Protein AF-A0A368Y5L7-F1 (afdb_monomer_lite)

Sequence (232 aa):
MGKQDTFQRHGWRTGRRARHSARDSHARDQETGGPATGAAARTHHPAGAHHSRGPIFYERSRHLLSELEDAESSLAQSAVNPRGRLRIDIHGTPANELLLPRIGEFHARYPHIELAIGSGDRLVDLVREGVDCVVRAGEPRDWSLVTRRLALVPQVTCASPAYLAAHGSPLTPSDLAQHIGVNFFSASRPDLFPYLFEVDGKLEEHTLKGWISVNSVNSADSYKICAEQGCG

Organism: NCBI:txid545864

Structure (mmCIF, N/CA/C/O backbone):
data_AF-A0A368Y5L7-F1
#
_entry.id   AF-A0A368Y5L7-F1
#
loop_
_atom_site.group_PDB
_atom_site.id
_atom_site.type_symbol
_atom_site.label_atom_id
_atom_site.label_alt_id
_atom_site.label_comp_id
_atom_site.label_asym_id
_atom_site.label_entity_id
_atom_site.label_seq_id
_atom_site.pdbx_PDB_ins_code
_atom_site.Cartn_x
_atom_site.Cartn_y
_atom_site.Cartn_z
_atom_site.occupancy
_atom_site.B_iso_or_equiv
_atom_site.auth_seq_id
_atom_site.auth_comp_id
_atom_site.auth_asym_id
_atom_site.auth_atom_id
_atom_site.pdbx_PDB_model_num
ATOM 1 N N . MET A 1 1 ? -24.089 -16.252 -8.015 1.00 29.42 1 MET A N 1
ATOM 2 C CA . MET A 1 1 ? -24.829 -15.934 -6.777 1.00 29.42 1 MET A CA 1
ATOM 3 C C . MET A 1 1 ? -24.025 -14.870 -6.037 1.00 29.42 1 MET A C 1
ATOM 5 O O . MET A 1 1 ? -23.098 -15.211 -5.319 1.00 29.42 1 MET A O 1
ATOM 9 N N . GLY A 1 2 ? -24.248 -13.594 -6.364 1.00 30.92 2 GLY A N 1
ATOM 10 C CA . GLY A 1 2 ? -23.429 -12.479 -5.877 1.00 30.92 2 GLY A CA 1
ATOM 11 C C . GLY A 1 2 ? -23.967 -11.943 -4.557 1.00 30.92 2 GLY A C 1
ATOM 12 O O . GLY A 1 2 ? -25.118 -11.513 -4.506 1.00 30.92 2 GLY A O 1
ATOM 13 N N . LYS A 1 3 ? -23.154 -11.979 -3.499 1.00 26.52 3 LYS A N 1
ATOM 14 C CA . LYS A 1 3 ? -23.403 -11.181 -2.298 1.00 26.52 3 LYS A CA 1
ATOM 15 C C . LYS A 1 3 ? -22.984 -9.747 -2.617 1.00 26.52 3 LYS A C 1
ATOM 17 O O . LYS A 1 3 ? -21.876 -9.517 -3.083 1.00 26.52 3 LYS A O 1
ATOM 22 N N . GLN A 1 4 ? -23.910 -8.811 -2.454 1.00 27.30 4 GLN A N 1
ATOM 23 C CA . GLN A 1 4 ? -23.605 -7.387 -2.471 1.00 27.30 4 GLN A CA 1
ATOM 24 C C . GLN A 1 4 ? -22.884 -7.062 -1.157 1.00 27.30 4 GLN A C 1
ATOM 26 O O . GLN A 1 4 ? -23.452 -7.276 -0.087 1.00 27.30 4 GLN A O 1
ATOM 31 N N . ASP A 1 5 ? -21.644 -6.582 -1.235 1.00 36.44 5 ASP A N 1
ATOM 32 C CA . ASP A 1 5 ? -20.851 -6.179 -0.071 1.00 36.44 5 ASP A CA 1
ATOM 33 C C . ASP A 1 5 ? -21.432 -4.901 0.553 1.00 36.44 5 ASP A C 1
ATOM 35 O O . ASP A 1 5 ? -21.122 -3.774 0.159 1.00 36.44 5 ASP A O 1
ATOM 39 N N . THR A 1 6 ? -22.314 -5.066 1.536 1.00 38.38 6 THR A N 1
ATOM 40 C CA . THR A 1 6 ? -22.887 -3.970 2.326 1.00 38.38 6 THR A CA 1
ATOM 41 C C . THR A 1 6 ? -21.956 -3.588 3.478 1.00 38.38 6 THR A C 1
ATOM 43 O O . THR A 1 6 ? -22.209 -3.926 4.633 1.00 38.38 6 THR A O 1
ATOM 46 N N . PHE A 1 7 ? -20.876 -2.866 3.176 1.00 44.09 7 PHE A N 1
ATOM 47 C CA . PHE A 1 7 ? -20.095 -2.149 4.191 1.00 44.09 7 PHE A CA 1
ATOM 48 C C . PHE A 1 7 ? -20.717 -0.776 4.456 1.00 44.09 7 PHE A C 1
ATOM 50 O O . PHE A 1 7 ? -20.922 0.008 3.524 1.00 44.09 7 PHE A O 1
ATOM 57 N N . GLN A 1 8 ? -20.982 -0.447 5.723 1.00 44.97 8 GLN A N 1
ATOM 58 C CA . GLN A 1 8 ? -21.413 0.903 6.086 1.00 44.97 8 GLN A CA 1
ATOM 59 C C . GLN A 1 8 ? -20.212 1.854 6.107 1.00 44.97 8 GLN A C 1
ATOM 61 O O . GLN A 1 8 ? -19.353 1.794 6.985 1.00 44.97 8 GLN A O 1
ATOM 66 N N . ARG A 1 9 ? -20.150 2.745 5.112 1.00 44.66 9 ARG A N 1
ATOM 67 C CA . ARG A 1 9 ? -19.136 3.801 5.013 1.00 44.66 9 ARG A CA 1
ATOM 68 C C . ARG A 1 9 ? -19.584 5.011 5.828 1.00 44.66 9 ARG A C 1
ATOM 70 O O . ARG A 1 9 ? -20.613 5.598 5.514 1.00 44.66 9 ARG A O 1
ATOM 77 N N . HIS A 1 10 ? -18.796 5.410 6.820 1.00 47.94 10 HIS A N 1
ATOM 78 C CA . HIS A 1 10 ? -18.998 6.672 7.535 1.00 47.94 10 HIS A CA 1
ATOM 79 C C . HIS A 1 10 ? -18.012 7.725 7.006 1.00 47.94 10 HIS A C 1
ATOM 81 O O . HIS A 1 10 ? -16.823 7.456 6.835 1.00 47.94 10 HIS A O 1
ATOM 87 N N . GLY A 1 11 ? -18.536 8.904 6.660 1.00 34.38 11 GLY A N 1
ATOM 88 C CA . GLY A 1 11 ? -17.886 9.933 5.839 1.00 34.38 11 GLY A CA 1
ATOM 89 C C . GLY A 1 11 ? -16.827 10.784 6.543 1.00 34.38 11 GLY A C 1
ATOM 90 O O . GLY A 1 11 ? -16.872 12.007 6.436 1.00 34.38 11 GLY A O 1
ATOM 91 N N . TRP A 1 12 ? -15.863 10.167 7.226 1.00 43.38 12 TRP A N 1
ATOM 92 C CA . TRP A 1 12 ? -14.728 10.876 7.824 1.00 43.38 12 TRP A CA 1
ATOM 93 C C . TRP A 1 12 ? -13.546 10.893 6.853 1.00 43.38 12 TRP A C 1
ATOM 95 O O . TRP A 1 12 ? -13.135 9.853 6.334 1.00 43.38 12 TRP A O 1
ATOM 105 N N . ARG A 1 13 ? -12.981 12.075 6.584 1.00 39.66 13 ARG A N 1
ATOM 106 C CA . ARG A 1 13 ? -11.761 12.191 5.774 1.00 39.66 13 ARG A CA 1
ATOM 107 C C . ARG A 1 13 ? -10.561 11.794 6.633 1.00 39.66 13 ARG A C 1
ATOM 109 O O . ARG A 1 13 ? -10.214 12.487 7.583 1.00 39.66 13 ARG A O 1
ATOM 116 N N . THR A 1 14 ? -9.896 10.698 6.282 1.00 47.41 14 THR A N 1
ATOM 117 C CA . THR A 1 14 ? -8.605 10.335 6.880 1.00 47.41 14 THR A CA 1
ATOM 118 C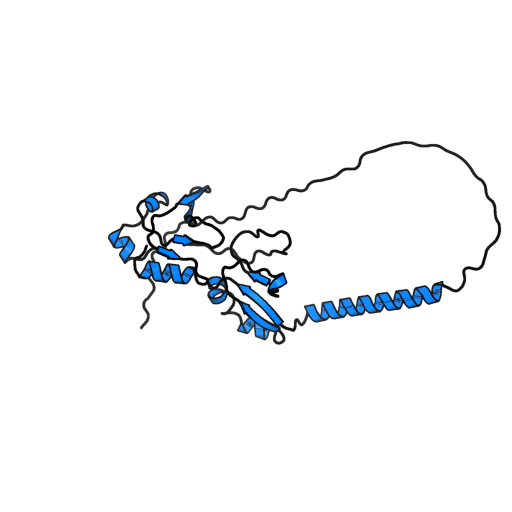 C . THR A 1 14 ? -7.532 11.300 6.374 1.00 47.41 14 THR A C 1
ATOM 120 O O . THR A 1 14 ? -7.290 11.395 5.163 1.00 47.41 14 THR A O 1
ATOM 123 N N . GLY A 1 15 ? -6.897 12.039 7.279 1.00 35.69 15 GLY A N 1
ATOM 124 C CA . GLY A 1 15 ? -5.900 13.046 6.934 1.00 35.69 15 GLY A CA 1
ATOM 125 C C . GLY A 1 15 ? -4.541 12.427 6.609 1.00 35.69 15 GLY A C 1
ATOM 126 O O . GLY A 1 15 ? -3.763 12.113 7.499 1.00 35.69 15 GLY A O 1
ATOM 127 N N . ARG A 1 16 ? -4.191 12.322 5.325 1.00 39.72 16 ARG A N 1
ATOM 128 C CA . ARG A 1 16 ? -2.783 12.354 4.892 1.00 39.72 16 ARG A CA 1
ATOM 129 C C . ARG A 1 16 ? -2.608 13.464 3.862 1.00 39.72 16 ARG A C 1
ATOM 131 O O . ARG A 1 16 ? -2.657 13.235 2.657 1.00 39.72 16 ARG A O 1
ATOM 138 N N . ARG A 1 17 ? -2.433 14.697 4.348 1.00 34.16 17 ARG A N 1
ATOM 139 C CA . ARG A 1 17 ? -1.957 15.829 3.538 1.00 34.16 17 ARG A CA 1
ATOM 140 C C . ARG A 1 17 ? -0.441 15.931 3.690 1.00 34.16 17 ARG A C 1
ATOM 142 O O . ARG A 1 17 ? 0.039 16.303 4.754 1.00 34.16 17 ARG A O 1
ATOM 149 N N . ALA A 1 18 ? 0.295 15.631 2.622 1.00 27.77 18 ALA A N 1
ATOM 150 C CA . ALA A 1 18 ? 1.723 15.927 2.542 1.00 27.77 18 ALA A CA 1
ATOM 151 C C . ALA A 1 18 ? 1.916 17.452 2.465 1.00 27.77 18 ALA A C 1
ATOM 153 O O . ALA A 1 18 ? 1.453 18.089 1.511 1.00 27.77 18 ALA A O 1
ATOM 154 N N . ARG A 1 19 ? 2.550 18.052 3.480 1.00 25.66 19 ARG A N 1
ATOM 155 C CA . ARG A 1 19 ? 2.884 19.487 3.502 1.00 25.66 19 ARG A CA 1
ATOM 156 C C . ARG A 1 19 ? 4.242 19.698 2.829 1.00 25.66 19 ARG A C 1
ATOM 158 O O . ARG A 1 19 ? 5.226 19.104 3.241 1.00 25.66 19 ARG A O 1
ATOM 165 N N . HIS A 1 20 ? 4.297 20.564 1.816 1.00 25.20 20 HIS A N 1
ATOM 166 C CA . HIS A 1 20 ? 5.555 21.039 1.232 1.00 25.20 20 HIS A CA 1
ATOM 167 C C . HIS A 1 20 ? 6.120 22.197 2.064 1.00 25.20 20 HIS A C 1
ATOM 169 O O . HIS A 1 20 ? 5.408 23.156 2.355 1.00 25.20 20 HIS A O 1
ATOM 175 N N . SER A 1 21 ? 7.410 22.123 2.388 1.00 22.27 21 SER A N 1
ATOM 176 C CA . SER A 1 21 ? 8.221 23.240 2.876 1.00 22.27 21 SER A CA 1
ATOM 177 C C . SER A 1 21 ? 9.369 23.437 1.890 1.00 22.27 21 SER A C 1
ATOM 179 O O . SER A 1 21 ? 10.358 22.713 1.948 1.00 22.27 21 SER A O 1
ATOM 181 N N . ALA A 1 22 ? 9.237 24.406 0.986 1.00 23.23 22 ALA A N 1
ATOM 182 C CA . ALA A 1 22 ? 10.362 24.911 0.211 1.00 23.23 22 ALA A CA 1
ATOM 183 C C . ALA A 1 22 ? 11.093 25.952 1.069 1.00 23.23 22 ALA A C 1
ATOM 185 O O . ALA A 1 22 ? 10.496 26.949 1.479 1.00 23.23 22 ALA A O 1
ATOM 186 N N . ARG A 1 23 ? 12.368 25.705 1.374 1.00 25.50 23 ARG A N 1
ATOM 187 C CA . ARG A 1 23 ? 13.283 26.727 1.886 1.00 25.50 23 ARG A CA 1
ATOM 188 C C . ARG A 1 23 ? 14.460 26.834 0.927 1.00 25.50 23 ARG A C 1
ATOM 190 O O . ARG A 1 23 ? 15.258 25.910 0.834 1.00 25.50 23 ARG A O 1
ATOM 197 N N . ASP A 1 24 ? 14.514 27.973 0.247 1.00 28.23 24 ASP A N 1
ATOM 198 C CA . ASP A 1 24 ? 15.713 28.536 -0.364 1.00 28.23 24 ASP A CA 1
ATOM 199 C C . ASP A 1 24 ? 16.667 29.034 0.731 1.00 28.23 24 ASP A C 1
ATOM 201 O O . ASP A 1 24 ? 16.244 29.690 1.688 1.00 28.23 24 ASP A O 1
ATOM 205 N N . SER A 1 25 ? 17.962 28.776 0.562 1.00 26.70 25 SER A N 1
ATOM 206 C CA . SER A 1 25 ? 19.044 29.444 1.299 1.00 26.70 25 SER A CA 1
ATOM 207 C C . SER A 1 25 ? 20.322 29.394 0.456 1.00 26.70 25 SER A C 1
ATOM 209 O O . SER A 1 25 ? 20.828 28.306 0.209 1.00 26.70 25 SER A O 1
ATOM 211 N N . HIS A 1 26 ? 20.703 30.538 -0.139 1.00 26.91 26 HIS A N 1
ATOM 212 C CA . HIS A 1 26 ? 21.868 31.397 0.207 1.00 26.91 26 HIS A CA 1
ATOM 213 C C . HIS A 1 26 ? 23.210 30.891 -0.369 1.00 26.91 26 HIS A C 1
ATOM 215 O O . HIS A 1 26 ? 23.425 29.695 -0.435 1.00 26.91 26 HIS A O 1
ATOM 221 N N . ALA A 1 27 ? 24.139 31.715 -0.874 1.00 27.27 27 ALA A N 1
ATOM 222 C CA . ALA A 1 27 ? 24.744 32.950 -0.346 1.00 27.27 27 ALA A CA 1
ATOM 223 C C . ALA A 1 27 ? 25.346 33.786 -1.515 1.00 27.27 27 ALA A C 1
ATOM 225 O O . ALA A 1 27 ? 25.667 33.219 -2.553 1.00 27.27 27 ALA A O 1
ATOM 226 N N . ARG A 1 28 ? 25.301 35.130 -1.533 1.00 27.83 28 ARG A N 1
ATOM 227 C CA . ARG A 1 28 ? 26.199 36.123 -0.886 1.00 27.83 28 ARG A CA 1
ATOM 228 C C . ARG A 1 28 ? 27.695 35.874 -1.113 1.00 27.83 28 ARG A C 1
ATOM 230 O O . ARG A 1 28 ? 28.243 35.001 -0.463 1.00 27.83 28 ARG A O 1
ATOM 237 N N . ASP A 1 29 ? 28.318 36.768 -1.883 1.00 29.02 29 ASP A N 1
ATOM 238 C CA . ASP A 1 29 ? 29.697 37.217 -1.670 1.00 29.02 29 ASP A CA 1
ATOM 239 C C . ASP A 1 29 ? 29.744 38.751 -1.747 1.00 29.02 29 ASP A C 1
ATOM 241 O O . ASP A 1 29 ? 29.143 39.374 -2.626 1.00 29.02 29 ASP A O 1
ATOM 245 N N . GLN A 1 30 ? 30.406 39.341 -0.753 1.00 28.41 30 GLN A N 1
ATOM 246 C CA . GLN A 1 30 ? 30.589 40.772 -0.523 1.00 28.41 30 GLN A CA 1
ATOM 247 C C . GLN A 1 30 ? 32.060 41.136 -0.779 1.00 28.41 30 GLN A C 1
ATOM 249 O O . GLN A 1 30 ? 32.950 40.449 -0.298 1.00 28.41 30 GLN A O 1
ATOM 254 N N . GLU A 1 31 ? 32.250 42.238 -1.511 1.00 27.19 31 GLU A N 1
ATOM 255 C CA . GLU A 1 31 ? 33.271 43.295 -1.369 1.00 27.19 31 GLU A CA 1
ATOM 256 C C . GLU A 1 31 ? 34.764 42.951 -1.175 1.00 27.19 31 GLU A C 1
ATOM 258 O O . GLU A 1 31 ? 35.175 42.351 -0.191 1.00 27.19 31 GLU A O 1
ATOM 263 N N . THR A 1 32 ? 35.634 43.559 -1.997 1.00 28.66 32 THR A N 1
ATOM 264 C CA . THR A 1 32 ? 36.379 44.798 -1.640 1.00 28.66 32 THR A CA 1
ATOM 265 C C . THR A 1 32 ? 37.461 45.161 -2.683 1.00 28.66 32 THR A C 1
ATOM 267 O O . THR A 1 32 ? 38.169 44.300 -3.189 1.00 28.66 32 THR A O 1
ATOM 270 N N . GLY A 1 33 ? 37.641 46.470 -2.936 1.00 27.30 33 GLY A N 1
ATOM 271 C CA . GLY A 1 33 ? 38.988 47.067 -3.014 1.00 27.30 33 GLY A CA 1
ATOM 272 C C . GLY A 1 33 ? 39.587 47.478 -4.373 1.00 27.30 33 GLY A C 1
ATOM 273 O O . GLY A 1 33 ? 40.478 46.806 -4.863 1.00 27.30 33 GLY A O 1
ATOM 274 N N . GLY A 1 34 ? 39.156 48.634 -4.899 1.00 28.33 34 GLY A N 1
ATOM 275 C CA . GLY A 1 34 ? 39.963 49.834 -5.246 1.00 28.33 34 GLY A CA 1
ATOM 276 C C . GLY A 1 34 ? 41.260 49.812 -6.105 1.00 28.33 34 GLY A C 1
ATOM 277 O O . GLY A 1 34 ? 41.931 48.800 -6.228 1.00 28.33 34 GLY A O 1
ATOM 278 N N . PRO A 1 35 ? 41.652 50.969 -6.697 1.00 45.31 35 PRO A N 1
ATOM 279 C CA . PRO A 1 35 ? 42.296 51.040 -8.021 1.00 45.31 35 PRO A CA 1
ATOM 280 C C . PRO A 1 35 ? 43.706 51.680 -8.047 1.00 45.31 35 PRO A C 1
ATOM 282 O O . PRO A 1 35 ? 44.026 52.476 -7.171 1.00 45.31 35 PRO A O 1
ATOM 285 N N . ALA A 1 36 ? 44.504 51.442 -9.106 1.00 27.67 36 ALA A N 1
ATOM 286 C CA . ALA A 1 36 ? 45.598 52.341 -9.536 1.00 27.67 36 ALA A CA 1
ATOM 287 C C . ALA A 1 36 ? 46.193 52.016 -10.936 1.00 27.67 36 ALA A C 1
ATOM 289 O O . ALA A 1 36 ? 46.813 50.982 -11.148 1.00 27.67 36 ALA A O 1
ATOM 290 N N . THR A 1 37 ? 45.984 52.949 -11.873 1.00 28.06 37 THR A N 1
ATOM 291 C CA . THR A 1 37 ? 46.923 53.566 -12.850 1.00 28.06 37 THR A CA 1
ATOM 292 C C . THR A 1 37 ? 48.181 52.838 -13.384 1.00 28.06 37 THR A C 1
ATOM 294 O O . THR A 1 37 ? 49.066 52.493 -12.611 1.00 28.06 37 THR A O 1
ATOM 297 N N . GLY A 1 38 ? 48.397 52.913 -14.715 1.00 26.14 38 GLY A N 1
ATOM 298 C CA . GLY A 1 38 ? 49.689 53.386 -15.271 1.00 26.14 38 GLY A CA 1
ATOM 299 C C . GLY A 1 38 ? 50.469 52.517 -16.284 1.00 26.14 38 GLY A C 1
ATOM 300 O O . GLY A 1 38 ? 51.219 51.639 -15.897 1.00 26.14 38 GLY A O 1
ATOM 301 N N . ALA A 1 39 ? 50.365 52.888 -17.569 1.00 26.19 39 ALA A N 1
ATOM 302 C CA . ALA A 1 39 ? 51.408 52.984 -18.618 1.00 26.19 39 ALA A CA 1
ATOM 303 C C . ALA A 1 39 ? 52.389 51.823 -18.982 1.00 26.19 39 ALA A C 1
ATOM 305 O O . ALA A 1 39 ? 53.342 51.525 -18.280 1.00 26.19 39 ALA A O 1
ATOM 306 N N . ALA A 1 40 ? 52.224 51.355 -20.233 1.00 31.17 40 ALA A N 1
ATOM 307 C CA . ALA A 1 40 ? 53.210 51.155 -21.318 1.00 31.17 40 ALA A CA 1
ATOM 308 C C . ALA A 1 40 ? 54.554 50.417 -21.094 1.00 31.17 40 ALA A C 1
ATOM 310 O O . ALA A 1 40 ? 55.468 50.949 -20.483 1.00 31.17 40 ALA A O 1
ATOM 311 N N . ALA A 1 41 ? 54.767 49.340 -21.868 1.00 29.83 41 ALA A N 1
ATOM 312 C CA . ALA A 1 41 ? 55.962 49.170 -22.711 1.00 29.83 41 ALA A CA 1
ATOM 313 C C . ALA A 1 41 ? 55.729 48.080 -23.775 1.00 29.83 41 ALA A C 1
ATOM 315 O O . ALA A 1 41 ? 55.400 46.938 -23.468 1.00 29.83 41 ALA A O 1
ATOM 316 N N . ARG A 1 42 ? 55.899 48.457 -25.046 1.00 38.16 42 ARG A N 1
ATOM 317 C CA . ARG A 1 42 ? 55.997 47.552 -26.197 1.00 38.16 42 ARG A CA 1
ATOM 318 C C . ARG A 1 42 ? 57.401 46.958 -26.245 1.00 38.16 42 ARG A C 1
ATOM 320 O O . ARG A 1 42 ? 58.363 47.718 -26.268 1.00 38.16 42 ARG A O 1
ATOM 327 N N . THR A 1 43 ? 57.500 45.651 -26.443 1.00 36.56 43 THR A N 1
ATOM 328 C CA . THR A 1 43 ? 58.662 45.009 -27.070 1.00 36.56 43 THR A CA 1
ATOM 329 C C . THR A 1 43 ? 58.165 43.973 -28.077 1.00 36.56 43 THR A C 1
ATOM 331 O O . THR A 1 43 ? 57.576 42.954 -27.736 1.00 36.56 43 THR A O 1
ATOM 334 N N . HIS A 1 44 ? 58.352 44.289 -29.358 1.00 39.38 44 HIS A N 1
ATOM 335 C CA . HIS A 1 44 ? 58.190 43.363 -30.476 1.00 39.38 44 HIS A CA 1
ATOM 336 C C . HIS A 1 44 ? 59.443 42.494 -30.599 1.00 39.38 44 HIS A C 1
ATOM 338 O O . HIS A 1 44 ? 60.517 43.074 -30.722 1.00 39.38 44 HIS A O 1
ATOM 344 N N . HIS A 1 45 ? 59.291 41.165 -30.684 1.00 36.53 45 HIS A N 1
ATOM 345 C CA . HIS A 1 45 ? 60.056 40.223 -31.538 1.00 36.53 45 HIS A CA 1
ATOM 346 C C . HIS A 1 45 ? 59.725 38.759 -31.170 1.00 36.53 45 HIS A C 1
ATOM 348 O O . HIS A 1 45 ? 59.473 38.489 -30.000 1.00 36.53 45 HIS A O 1
ATOM 354 N N . PRO A 1 46 ? 59.884 37.774 -32.075 1.00 38.31 46 PRO A N 1
ATOM 355 C CA . PRO A 1 46 ? 59.389 37.638 -33.446 1.00 38.31 46 PRO A CA 1
ATOM 356 C C . PRO A 1 46 ? 58.376 36.466 -33.554 1.00 38.31 46 PRO A C 1
ATOM 358 O O . PRO A 1 46 ? 58.316 35.583 -32.702 1.00 38.31 46 PRO A O 1
ATOM 361 N N . ALA A 1 47 ? 57.559 36.448 -34.611 1.00 41.91 47 ALA A N 1
ATOM 362 C CA . ALA A 1 47 ? 56.547 35.417 -34.853 1.00 41.91 47 ALA A CA 1
ATOM 363 C C . ALA A 1 47 ? 57.180 34.031 -35.108 1.00 41.91 47 ALA A C 1
ATOM 365 O O . ALA A 1 47 ? 57.673 33.749 -36.199 1.00 41.91 47 ALA A O 1
ATOM 366 N N . GLY A 1 48 ? 57.152 33.169 -34.090 1.00 37.47 48 GLY A N 1
ATOM 367 C CA . GLY A 1 48 ? 57.478 31.748 -34.185 1.00 37.47 48 GLY A CA 1
ATOM 368 C C . GLY A 1 48 ? 56.267 30.917 -34.620 1.00 37.47 48 GLY A C 1
ATOM 369 O O . GLY A 1 48 ? 55.182 31.029 -34.057 1.00 37.47 48 GLY A O 1
ATOM 370 N N . ALA A 1 49 ? 56.482 30.096 -35.645 1.00 49.28 49 ALA A N 1
ATOM 371 C CA . ALA A 1 49 ? 55.623 29.055 -36.204 1.00 49.28 49 ALA A CA 1
ATOM 372 C C . ALA A 1 49 ? 54.524 28.472 -35.278 1.00 49.28 49 ALA A C 1
ATOM 374 O O . ALA A 1 49 ? 54.798 27.652 -34.407 1.00 49.28 49 ALA A O 1
ATOM 375 N N . HIS A 1 50 ? 53.255 28.779 -35.573 1.00 50.12 50 HIS A N 1
ATOM 376 C CA . HIS A 1 50 ? 52.077 28.094 -35.018 1.00 50.12 50 HIS A CA 1
ATOM 377 C C . HIS A 1 50 ? 51.134 27.614 -36.137 1.00 50.12 50 HIS A C 1
ATOM 379 O O . HIS A 1 50 ? 49.942 27.894 -36.136 1.00 50.12 50 HIS A O 1
ATOM 385 N N . HIS A 1 51 ? 51.644 26.875 -37.123 1.00 54.38 51 HIS A N 1
ATOM 386 C CA . HIS A 1 51 ? 50.809 26.327 -38.201 1.00 54.38 51 HIS A CA 1
ATOM 387 C C . HIS A 1 51 ? 51.023 24.818 -38.315 1.00 54.38 51 HIS A C 1
ATOM 389 O O . HIS A 1 51 ? 51.961 24.390 -38.976 1.00 54.38 51 HIS A O 1
ATOM 395 N N . SER A 1 52 ? 50.189 24.023 -37.627 1.00 52.31 52 SER A N 1
ATOM 396 C CA . SER A 1 52 ? 49.829 22.637 -38.031 1.00 52.31 52 SER A CA 1
ATOM 397 C C . SER A 1 52 ? 49.070 21.812 -36.974 1.00 52.31 52 SER A C 1
ATOM 399 O O . SER A 1 52 ? 48.782 20.649 -37.223 1.00 52.31 52 SER A O 1
ATOM 401 N N . ARG A 1 53 ? 48.678 22.359 -35.811 1.00 50.62 53 ARG A N 1
ATOM 402 C CA . ARG A 1 53 ? 47.836 21.609 -34.841 1.00 50.62 53 ARG A CA 1
ATOM 403 C C . ARG A 1 53 ? 46.337 21.917 -34.925 1.00 50.62 53 ARG A C 1
ATOM 405 O O . ARG A 1 53 ? 45.545 21.152 -34.392 1.00 50.62 53 ARG A O 1
ATOM 412 N N . GLY A 1 54 ? 45.951 22.991 -35.618 1.00 57.84 54 GLY A N 1
ATOM 413 C CA . GLY A 1 54 ? 44.553 23.403 -35.800 1.00 57.84 54 GLY A CA 1
ATOM 414 C C . GLY A 1 54 ? 43.692 22.379 -36.552 1.00 57.84 54 GLY A C 1
ATOM 415 O O . GLY A 1 54 ? 42.653 22.007 -36.021 1.00 57.84 54 GLY A O 1
ATOM 416 N N . PRO A 1 55 ? 44.124 21.857 -37.719 1.00 65.06 55 PRO A N 1
ATOM 417 C CA . PRO A 1 55 ? 43.341 20.880 -38.482 1.00 65.06 55 PRO A CA 1
ATOM 418 C C . PRO A 1 55 ? 43.150 19.553 -37.737 1.00 65.06 55 PRO A C 1
ATOM 420 O O . PRO A 1 55 ? 42.040 19.049 -37.662 1.00 65.06 55 PRO A O 1
ATOM 423 N N . ILE A 1 56 ? 44.205 19.047 -37.089 1.00 67.06 56 ILE A N 1
ATOM 424 C CA . ILE A 1 56 ? 44.160 17.796 -36.313 1.00 67.06 56 ILE A CA 1
ATOM 425 C C . ILE A 1 56 ? 43.263 17.947 -35.073 1.00 67.06 56 ILE A C 1
ATOM 427 O O . ILE A 1 56 ? 42.479 17.059 -34.748 1.00 67.06 56 ILE A O 1
ATOM 431 N N . PHE A 1 57 ? 43.363 19.077 -34.365 1.00 61.88 57 PHE A N 1
ATOM 432 C CA . PHE A 1 57 ? 42.497 19.371 -33.222 1.00 61.88 57 PHE A CA 1
ATOM 433 C C . PHE A 1 57 ? 41.036 19.564 -33.647 1.00 61.88 57 PHE A C 1
ATOM 435 O O . PHE A 1 57 ? 40.134 19.087 -32.961 1.00 61.88 57 PHE A O 1
ATOM 442 N N . TYR A 1 58 ? 40.806 20.216 -34.787 1.00 71.50 58 TYR A N 1
ATOM 443 C CA . TYR A 1 58 ? 39.482 20.407 -35.368 1.00 71.50 58 TYR A CA 1
ATOM 444 C C . TYR A 1 58 ? 38.846 19.074 -35.773 1.00 71.50 58 TYR A C 1
ATOM 446 O O . TYR A 1 58 ? 37.730 18.785 -35.351 1.00 71.50 58 TYR A O 1
ATOM 454 N N . GLU A 1 59 ? 39.566 18.224 -36.507 1.00 77.50 59 GLU A N 1
ATOM 455 C CA . GLU A 1 59 ? 39.083 16.897 -36.909 1.00 77.50 59 GLU A CA 1
ATOM 456 C C . GLU A 1 59 ? 38.765 16.020 -35.697 1.00 77.50 59 GLU A C 1
ATOM 458 O O . GLU A 1 59 ? 37.699 15.405 -35.642 1.00 77.50 59 GLU A O 1
ATOM 463 N N . ARG A 1 60 ? 39.638 16.025 -34.682 1.00 73.94 60 ARG A N 1
ATOM 464 C CA . ARG A 1 60 ? 39.417 15.262 -33.448 1.00 73.94 60 ARG A CA 1
ATOM 465 C C . ARG A 1 60 ? 38.243 15.797 -32.628 1.00 73.94 60 ARG A C 1
ATOM 467 O O . ARG A 1 60 ? 37.473 15.005 -32.100 1.00 73.94 60 ARG A O 1
ATOM 474 N N . SER A 1 61 ? 38.078 17.116 -32.548 1.00 77.19 61 SER A N 1
ATOM 475 C CA . SER A 1 61 ? 36.933 17.727 -31.857 1.00 77.19 61 SER A CA 1
ATOM 476 C C . SER A 1 61 ? 35.622 17.432 -32.585 1.00 77.19 61 SER A C 1
ATOM 478 O O . SER A 1 61 ? 34.626 17.119 -31.943 1.00 77.19 61 SER A O 1
ATOM 480 N N . ARG A 1 62 ? 35.624 17.461 -33.924 1.00 80.31 62 ARG A N 1
ATOM 481 C CA . ARG A 1 62 ? 34.450 17.140 -34.745 1.00 80.31 62 ARG A CA 1
ATOM 482 C C . ARG A 1 62 ? 34.043 15.672 -34.618 1.00 80.31 62 ARG A C 1
ATOM 484 O O . ARG A 1 62 ? 32.855 15.384 -34.573 1.00 80.31 62 ARG A O 1
ATOM 491 N N . HIS A 1 63 ? 35.015 14.763 -34.533 1.00 80.25 63 HIS A N 1
ATOM 492 C CA . HIS A 1 63 ? 34.752 13.344 -34.286 1.00 80.25 63 HIS A CA 1
ATOM 493 C C . HIS A 1 63 ? 34.105 13.120 -32.916 1.00 80.25 63 HIS A C 1
ATOM 495 O O . HIS A 1 63 ? 33.060 12.491 -32.839 1.00 80.25 63 HIS A O 1
ATOM 501 N N . LEU A 1 64 ? 34.678 13.691 -31.852 1.00 79.38 64 LEU A N 1
ATOM 502 C CA . LEU A 1 64 ? 34.140 13.548 -30.494 1.00 79.38 64 LEU A CA 1
ATOM 503 C C . LEU A 1 64 ? 32.735 14.148 -30.350 1.00 79.38 64 LEU A C 1
ATOM 505 O O . LEU A 1 64 ? 31.902 13.582 -29.651 1.00 79.38 64 LEU A O 1
ATOM 509 N N . LEU A 1 65 ? 32.465 15.277 -31.012 1.00 73.69 65 LEU A N 1
ATOM 510 C CA . LEU A 1 65 ? 31.127 15.873 -31.044 1.00 73.69 65 LEU A CA 1
ATOM 511 C C . LEU A 1 65 ? 30.133 14.996 -31.812 1.00 73.69 65 LEU A C 1
ATOM 513 O O . LEU A 1 65 ? 29.025 14.812 -31.335 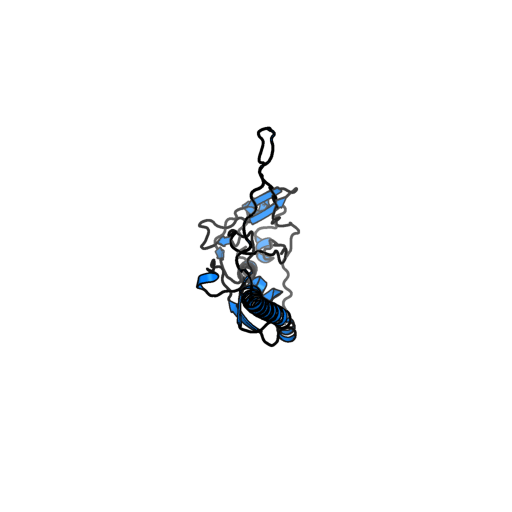1.00 73.69 65 LEU A O 1
ATOM 517 N N . SER A 1 66 ? 30.538 14.397 -32.936 1.00 77.62 66 SER A N 1
ATOM 518 C CA . SER A 1 66 ? 29.697 13.445 -33.676 1.00 77.62 66 SER A CA 1
ATOM 519 C C . SER A 1 66 ? 29.391 12.197 -32.850 1.00 77.62 66 SER A C 1
ATOM 521 O O . SER A 1 66 ? 28.254 11.749 -32.828 1.00 77.62 66 SER A O 1
ATOM 523 N N . GLU A 1 67 ? 30.377 11.646 -32.136 1.00 79.81 67 GLU A N 1
ATOM 524 C CA . GLU A 1 67 ? 30.156 10.500 -31.244 1.00 79.81 67 GLU A CA 1
ATOM 525 C C . GLU A 1 67 ? 29.216 10.853 -30.084 1.00 79.81 67 GLU A C 1
ATOM 527 O O . GLU A 1 67 ? 28.407 10.023 -29.668 1.00 79.81 67 GLU A O 1
ATOM 532 N N . LEU A 1 68 ? 29.297 12.085 -29.573 1.00 76.19 68 LEU A N 1
ATOM 533 C CA . LEU A 1 68 ? 28.376 12.589 -28.560 1.00 76.19 68 LEU A CA 1
ATOM 534 C C . LEU A 1 68 ? 26.959 12.759 -29.126 1.00 76.19 68 LEU A C 1
ATOM 536 O O . LEU A 1 68 ? 26.012 12.286 -28.508 1.00 76.19 68 LEU A O 1
ATOM 540 N N . GLU A 1 69 ? 26.816 13.369 -30.302 1.00 73.38 69 GLU A N 1
ATOM 541 C CA . GLU A 1 69 ? 25.534 13.530 -31.000 1.00 73.38 69 GLU A CA 1
ATOM 542 C C . GLU A 1 69 ? 24.897 12.171 -31.325 1.00 73.38 69 GLU A C 1
ATOM 544 O O . GLU A 1 69 ? 23.696 11.988 -31.131 1.00 73.38 69 GLU A O 1
ATOM 549 N N . ASP A 1 70 ? 25.689 11.187 -31.753 1.00 74.44 70 ASP A N 1
ATOM 550 C CA . ASP A 1 70 ? 25.226 9.821 -32.008 1.00 74.44 70 ASP A CA 1
ATOM 551 C C . ASP A 1 70 ? 24.787 9.126 -30.710 1.00 74.44 70 ASP A C 1
ATOM 553 O O . ASP A 1 70 ? 23.754 8.447 -30.683 1.00 74.44 70 ASP A O 1
ATOM 557 N N . ALA A 1 71 ? 25.523 9.322 -29.610 1.00 68.94 71 ALA A N 1
ATOM 558 C CA . ALA A 1 71 ? 25.137 8.817 -28.295 1.00 68.94 71 ALA A CA 1
ATOM 559 C C . ALA A 1 71 ? 23.831 9.464 -27.797 1.00 68.94 71 ALA A C 1
ATOM 561 O O . ALA A 1 71 ? 22.926 8.754 -27.350 1.00 68.94 71 ALA A O 1
ATOM 562 N N . GLU A 1 72 ? 23.691 10.785 -27.924 1.00 70.19 72 GLU A N 1
ATOM 563 C CA . GLU A 1 72 ? 22.482 11.541 -27.576 1.00 70.19 72 GLU A CA 1
ATOM 564 C C . GLU A 1 72 ? 21.287 11.153 -28.458 1.00 70.19 72 GLU A C 1
ATOM 566 O O . GLU A 1 72 ? 20.178 10.965 -27.956 1.00 70.19 72 GLU A O 1
ATOM 571 N N . SER A 1 73 ? 21.506 10.960 -29.759 1.00 65.06 73 SER A N 1
ATOM 572 C CA . SER A 1 73 ? 20.494 10.510 -30.721 1.00 65.06 73 SER A CA 1
ATOM 573 C C . SER A 1 73 ? 20.038 9.077 -30.432 1.00 65.06 73 SER A C 1
ATOM 575 O O . SER A 1 73 ? 18.841 8.781 -30.455 1.00 65.06 73 SER A O 1
ATOM 577 N N . SER A 1 74 ? 20.965 8.191 -30.064 1.00 60.88 74 SER A N 1
ATOM 578 C CA . SER A 1 74 ? 20.666 6.826 -29.610 1.00 60.88 74 SER A CA 1
ATOM 579 C C . SER A 1 74 ? 19.855 6.815 -28.305 1.00 60.88 74 SER A C 1
ATOM 581 O O . SER A 1 74 ? 18.875 6.069 -28.176 1.00 60.88 74 SER A O 1
ATOM 583 N N . LEU A 1 75 ? 20.186 7.702 -27.359 1.00 64.31 75 LEU A N 1
ATOM 584 C CA . LEU A 1 75 ? 19.404 7.942 -26.138 1.00 64.31 75 LEU A CA 1
ATOM 585 C C . LEU A 1 75 ? 18.002 8.486 -26.459 1.00 64.31 75 LEU A C 1
ATOM 587 O O . LEU A 1 75 ? 17.013 8.005 -25.903 1.00 64.31 75 LEU A O 1
ATOM 591 N N . ALA A 1 76 ? 17.889 9.429 -27.396 1.00 60.53 76 ALA A N 1
ATOM 592 C CA . ALA A 1 76 ? 16.617 10.004 -27.829 1.00 60.53 76 ALA A CA 1
ATOM 593 C C . ALA A 1 76 ? 15.724 8.977 -28.551 1.00 60.53 76 ALA A C 1
ATOM 595 O O . ALA A 1 76 ? 14.531 8.887 -28.260 1.00 60.53 76 ALA A O 1
ATOM 596 N N . GLN A 1 77 ? 16.281 8.142 -29.434 1.00 60.34 77 GLN A N 1
ATOM 597 C CA . GLN A 1 77 ? 15.548 7.037 -30.069 1.00 60.34 77 GLN A CA 1
ATOM 598 C C . GLN A 1 77 ? 15.109 5.977 -29.051 1.00 60.34 77 GLN A C 1
ATOM 600 O O . GLN A 1 77 ? 13.999 5.446 -29.150 1.00 60.34 77 GLN A O 1
ATOM 605 N N . SER A 1 78 ? 15.938 5.704 -28.040 1.00 60.16 78 SER A N 1
ATOM 606 C CA . SER A 1 78 ? 15.584 4.818 -26.924 1.00 60.16 78 SER A CA 1
ATOM 607 C C . SER A 1 78 ? 14.450 5.389 -26.065 1.00 60.16 78 SER A C 1
ATOM 609 O O . SER A 1 78 ? 13.612 4.629 -25.585 1.00 60.16 78 SER A O 1
ATOM 611 N N . ALA A 1 79 ? 14.361 6.715 -25.923 1.00 61.03 79 ALA A N 1
ATOM 612 C CA . ALA A 1 79 ? 13.254 7.378 -25.232 1.00 61.03 79 ALA A CA 1
ATOM 613 C C . ALA A 1 79 ? 11.921 7.298 -26.007 1.00 61.03 79 ALA A C 1
ATOM 615 O O . ALA A 1 79 ? 10.855 7.286 -25.390 1.00 61.03 79 ALA A O 1
ATOM 616 N N . VAL A 1 80 ? 11.967 7.215 -27.343 1.00 67.94 80 VAL A N 1
ATOM 617 C CA . VAL A 1 80 ? 10.775 7.104 -28.208 1.00 67.94 80 VAL A CA 1
ATOM 618 C C . VAL A 1 80 ? 10.279 5.658 -28.330 1.00 67.94 80 VAL A C 1
ATOM 620 O O . VAL A 1 80 ? 9.073 5.438 -28.428 1.00 67.94 80 VAL A O 1
ATOM 623 N N . ASN A 1 81 ? 11.177 4.667 -28.290 1.00 76.31 81 ASN A N 1
ATOM 624 C CA . ASN A 1 81 ? 10.820 3.246 -28.338 1.00 76.31 81 ASN A CA 1
ATOM 625 C C . ASN A 1 81 ? 11.544 2.446 -27.234 1.00 76.31 81 ASN A C 1
ATOM 627 O O . ASN A 1 81 ? 12.534 1.752 -27.521 1.00 76.31 81 ASN A O 1
ATOM 631 N N . PRO A 1 82 ? 11.080 2.565 -25.974 1.00 84.81 82 PRO A N 1
ATOM 632 C CA . PRO A 1 82 ? 11.717 1.920 -24.835 1.00 84.81 82 PRO A CA 1
ATOM 633 C C . PRO A 1 82 ? 11.651 0.396 -24.966 1.00 84.81 82 PRO A C 1
ATOM 635 O O . PRO A 1 82 ? 10.638 -0.176 -25.375 1.00 84.81 82 PRO A O 1
ATOM 638 N N . ARG A 1 83 ? 12.755 -0.267 -24.616 1.00 89.00 83 ARG A N 1
ATOM 639 C CA . ARG A 1 83 ? 12.933 -1.715 -24.758 1.00 89.00 83 ARG A CA 1
ATOM 640 C C . ARG A 1 83 ? 13.793 -2.281 -23.633 1.00 89.00 83 ARG A C 1
ATOM 642 O O . ARG A 1 83 ? 14.605 -1.556 -23.063 1.00 89.00 83 ARG A O 1
ATOM 649 N N . GLY A 1 84 ? 13.665 -3.581 -23.382 1.00 88.94 84 GLY A N 1
ATOM 650 C CA . GLY A 1 84 ? 14.438 -4.297 -22.366 1.00 88.94 84 GLY A CA 1
ATOM 651 C C . GLY A 1 84 ? 13.626 -4.617 -21.116 1.00 88.94 84 GLY A C 1
ATOM 652 O O . GLY A 1 84 ? 12.404 -4.470 -21.095 1.00 88.94 84 GLY A O 1
ATOM 653 N N . ARG A 1 85 ? 14.305 -5.103 -20.077 1.00 92.31 85 ARG A N 1
ATOM 654 C CA . ARG A 1 85 ? 13.653 -5.517 -18.836 1.00 92.31 85 ARG A CA 1
ATOM 655 C C . ARG A 1 85 ? 13.434 -4.321 -17.918 1.00 92.31 85 ARG A C 1
ATOM 657 O O . ARG A 1 85 ? 14.383 -3.604 -17.630 1.00 92.31 85 ARG A O 1
ATOM 664 N N . LEU A 1 86 ? 12.203 -4.154 -17.441 1.00 91.19 86 LEU A N 1
ATOM 665 C CA . LEU A 1 86 ? 11.826 -3.169 -16.433 1.00 91.19 86 LEU A CA 1
ATOM 666 C C . LEU A 1 86 ? 11.380 -3.909 -15.169 1.00 91.19 86 LEU A C 1
ATOM 668 O O . LEU A 1 86 ? 10.364 -4.610 -15.178 1.00 91.19 86 LEU A O 1
ATOM 672 N N . ARG A 1 87 ? 12.136 -3.777 -14.080 1.00 91.06 87 ARG A N 1
ATOM 673 C CA . ARG A 1 87 ? 11.810 -4.372 -12.785 1.00 91.06 87 ARG A CA 1
ATOM 674 C C . ARG A 1 87 ? 11.226 -3.321 -11.854 1.00 91.06 87 ARG A C 1
ATOM 676 O O . ARG A 1 87 ? 11.906 -2.383 -11.453 1.00 91.06 87 ARG A O 1
ATOM 683 N N . ILE A 1 88 ? 9.975 -3.520 -11.460 1.00 89.06 88 ILE A N 1
ATOM 684 C CA . ILE A 1 88 ? 9.270 -2.626 -10.542 1.00 89.06 88 ILE A CA 1
ATOM 685 C C . ILE A 1 88 ? 8.837 -3.363 -9.284 1.00 89.06 88 ILE A C 1
ATOM 687 O O . ILE A 1 88 ? 8.510 -4.547 -9.339 1.00 89.06 88 ILE A O 1
ATOM 691 N N . ASP A 1 89 ? 8.801 -2.663 -8.157 1.00 86.75 89 ASP A N 1
ATOM 692 C CA . ASP A 1 89 ? 8.217 -3.176 -6.918 1.00 86.75 89 ASP A CA 1
ATOM 693 C C . ASP A 1 89 ? 7.099 -2.248 -6.431 1.00 86.75 89 ASP A C 1
ATOM 695 O O . ASP A 1 89 ? 7.268 -1.035 -6.292 1.00 86.75 89 ASP A O 1
ATOM 699 N N . ILE A 1 90 ? 5.922 -2.822 -6.206 1.00 84.19 90 ILE A N 1
ATOM 700 C CA . ILE A 1 90 ? 4.699 -2.101 -5.868 1.00 84.19 90 ILE A CA 1
ATOM 701 C C . ILE A 1 90 ? 3.934 -2.826 -4.757 1.00 84.19 90 ILE A C 1
ATOM 703 O O . ILE A 1 90 ? 3.814 -4.053 -4.743 1.00 84.19 90 ILE A O 1
ATOM 707 N N . HIS A 1 91 ? 3.387 -2.050 -3.816 1.00 76.88 91 HIS A N 1
ATOM 708 C CA . HIS A 1 91 ? 2.488 -2.562 -2.768 1.00 76.88 91 HIS A CA 1
ATOM 709 C C . HIS A 1 91 ? 1.288 -3.283 -3.394 1.00 76.88 91 HIS A C 1
ATOM 711 O O . HIS A 1 91 ? 0.759 -2.830 -4.412 1.00 76.88 91 HIS A O 1
ATOM 717 N N . GLY A 1 92 ? 0.847 -4.392 -2.797 1.00 74.19 92 GLY A N 1
ATOM 718 C CA . GLY A 1 92 ? -0.061 -5.340 -3.453 1.00 74.19 92 GLY A CA 1
ATOM 719 C C . GLY A 1 92 ? -1.416 -4.750 -3.835 1.00 74.19 92 GLY A C 1
ATOM 720 O O . GLY A 1 92 ? -1.868 -4.955 -4.958 1.00 74.19 92 GLY A O 1
ATOM 721 N N . THR A 1 93 ? -2.043 -3.930 -2.982 1.00 77.44 93 THR A N 1
ATOM 722 C CA . THR A 1 93 ? -3.329 -3.298 -3.340 1.00 77.44 93 THR A CA 1
ATOM 723 C C . THR A 1 93 ? -3.201 -2.353 -4.548 1.00 77.44 93 THR A C 1
ATOM 725 O O . THR A 1 93 ? -3.926 -2.554 -5.520 1.00 77.44 93 THR A O 1
ATOM 728 N N . PRO A 1 94 ? -2.273 -1.371 -4.587 1.00 77.50 94 PRO A N 1
ATOM 729 C CA . PRO A 1 94 ? -2.012 -0.607 -5.811 1.00 77.50 94 PRO A CA 1
ATOM 730 C C . PRO A 1 94 ? -1.640 -1.463 -7.030 1.00 77.50 94 PRO A C 1
ATOM 732 O O . PRO A 1 94 ? -2.041 -1.132 -8.147 1.00 77.50 94 PRO A O 1
ATOM 735 N N . ALA A 1 95 ? -0.894 -2.555 -6.841 1.00 82.44 95 ALA A N 1
ATOM 736 C CA . ALA A 1 95 ? -0.533 -3.458 -7.931 1.00 82.44 95 ALA A CA 1
ATOM 737 C C . ALA A 1 95 ? -1.782 -4.085 -8.568 1.00 82.44 95 ALA A C 1
ATOM 739 O O . ALA A 1 95 ? -1.980 -3.966 -9.777 1.00 82.44 95 ALA A O 1
ATOM 740 N N . ASN A 1 96 ? -2.646 -4.685 -7.745 1.00 82.12 96 ASN A N 1
ATOM 741 C CA . ASN A 1 96 ? -3.823 -5.435 -8.186 1.00 82.12 96 ASN A CA 1
ATOM 742 C C . ASN A 1 96 ? -4.968 -4.537 -8.665 1.00 82.12 96 ASN A C 1
ATOM 744 O O . ASN A 1 96 ? -5.662 -4.898 -9.609 1.00 82.12 96 ASN A O 1
ATOM 748 N N . GLU A 1 97 ? -5.158 -3.372 -8.045 1.00 80.56 97 GLU A N 1
ATOM 749 C CA . GLU A 1 97 ? -6.314 -2.504 -8.314 1.00 80.56 97 GLU A CA 1
ATOM 750 C C . GLU A 1 97 ? -6.022 -1.407 -9.350 1.00 80.56 97 GLU A C 1
ATOM 752 O O . GLU A 1 97 ? -6.941 -0.903 -9.992 1.00 80.56 97 GLU A O 1
ATOM 757 N N . LEU A 1 98 ? -4.756 -0.998 -9.525 1.00 79.62 98 LEU A N 1
ATOM 758 C CA . LEU A 1 98 ? -4.405 0.138 -10.394 1.00 79.62 98 LEU A CA 1
ATOM 759 C C . LEU A 1 98 ? -3.518 -0.252 -11.576 1.00 79.62 98 LEU A C 1
ATOM 761 O O . LEU A 1 98 ? -3.753 0.220 -12.690 1.00 79.62 98 LEU A O 1
ATOM 765 N N . LEU A 1 99 ? -2.485 -1.063 -11.338 1.00 84.56 99 LEU A N 1
ATOM 766 C CA . LEU A 1 99 ? -1.477 -1.375 -12.351 1.00 84.56 99 LEU A CA 1
ATOM 767 C C . LEU A 1 99 ? -1.896 -2.553 -13.236 1.00 84.56 99 LEU A C 1
ATOM 769 O O . LEU A 1 99 ? -2.041 -2.393 -14.448 1.00 84.56 99 LEU A O 1
ATOM 773 N N . LEU A 1 100 ? -2.093 -3.729 -12.634 1.00 88.50 100 LEU A N 1
ATOM 774 C CA . LEU A 1 100 ? -2.372 -4.973 -13.354 1.00 88.50 100 LEU A CA 1
ATOM 775 C C . LEU A 1 100 ? -3.631 -4.905 -14.237 1.00 88.50 100 LEU A C 1
ATOM 777 O O . LEU A 1 100 ? -3.556 -5.391 -15.366 1.00 88.50 100 LEU A O 1
ATOM 781 N N . PRO A 1 101 ? -4.737 -4.237 -13.846 1.00 90.56 101 PRO A N 1
ATOM 782 C CA . PRO A 1 101 ? -5.906 -4.097 -14.719 1.00 90.56 101 PRO A CA 1
ATOM 783 C C . PRO A 1 101 ? -5.627 -3.332 -16.023 1.00 90.56 101 PRO A C 1
ATOM 785 O O . PRO A 1 101 ? -6.377 -3.467 -16.984 1.00 90.56 101 PRO A O 1
ATOM 788 N N . ARG A 1 102 ? -4.550 -2.535 -16.077 1.00 90.31 102 ARG A N 1
ATOM 789 C CA . ARG A 1 102 ? -4.156 -1.717 -17.240 1.00 90.31 102 ARG A CA 1
ATOM 790 C C . ARG A 1 102 ? -2.937 -2.269 -17.979 1.00 90.31 102 ARG A C 1
ATOM 792 O O . ARG A 1 102 ? -2.422 -1.618 -18.889 1.00 90.31 102 ARG A O 1
ATOM 799 N N . ILE A 1 103 ? -2.465 -3.465 -17.621 1.00 92.06 103 ILE A N 1
ATOM 800 C CA . ILE A 1 103 ? -1.217 -4.003 -18.174 1.00 92.06 103 ILE A CA 1
ATOM 801 C C . ILE A 1 103 ? -1.295 -4.247 -19.686 1.00 92.06 103 ILE A C 1
ATOM 803 O O . ILE A 1 103 ? -0.307 -4.056 -20.392 1.00 92.06 103 ILE A O 1
ATOM 807 N N . GLY A 1 104 ? -2.481 -4.589 -20.197 1.00 92.50 104 GLY A N 1
ATOM 808 C CA . GLY A 1 104 ? -2.712 -4.758 -21.632 1.00 92.50 104 GLY A CA 1
ATOM 809 C C . GLY A 1 104 ? -2.492 -3.464 -22.418 1.00 92.50 104 GLY A C 1
ATOM 810 O O . GLY A 1 104 ? -1.810 -3.478 -23.440 1.00 92.50 104 GLY A O 1
ATOM 811 N N . GLU A 1 105 ? -2.994 -2.331 -21.913 1.00 93.88 105 GLU A N 1
ATOM 812 C CA . GLU A 1 105 ? -2.789 -1.012 -22.531 1.00 93.88 105 GLU A CA 1
ATOM 813 C C . GLU A 1 105 ? -1.313 -0.599 -22.510 1.00 93.88 105 GLU A C 1
ATOM 815 O O . GLU A 1 105 ? -0.805 -0.036 -23.482 1.00 93.88 105 GLU A O 1
ATOM 820 N N . PHE A 1 106 ? -0.614 -0.893 -21.409 1.00 91.69 106 PHE A N 1
ATOM 821 C CA . PHE A 1 106 ? 0.818 -0.636 -21.286 1.00 91.69 106 PHE A CA 1
ATOM 822 C C . PHE A 1 106 ? 1.624 -1.458 -22.297 1.00 91.69 106 PHE A C 1
ATOM 824 O O . PHE A 1 106 ? 2.427 -0.892 -23.036 1.00 91.69 106 PHE A O 1
ATOM 831 N N . HIS A 1 107 ? 1.376 -2.768 -22.377 1.00 93.44 107 HIS A N 1
ATOM 832 C CA . HIS A 1 107 ? 2.085 -3.654 -23.301 1.00 93.44 107 HIS A CA 1
ATOM 833 C C . HIS A 1 107 ? 1.794 -3.311 -24.769 1.00 93.44 107 HIS A C 1
ATOM 835 O O . HIS A 1 107 ? 2.703 -3.322 -25.593 1.00 93.44 107 HIS A O 1
ATOM 841 N N . ALA A 1 108 ? 0.557 -2.926 -25.101 1.00 93.19 108 ALA A N 1
ATOM 842 C CA . ALA A 1 108 ? 0.216 -2.464 -26.446 1.00 93.19 108 ALA A CA 1
ATOM 843 C C . ALA A 1 108 ? 0.989 -1.194 -26.848 1.00 93.19 108 ALA A C 1
ATOM 845 O O . ALA A 1 108 ? 1.341 -1.029 -28.014 1.00 93.19 108 ALA A O 1
ATOM 846 N N . ARG A 1 109 ? 1.266 -0.301 -25.888 1.00 91.00 109 ARG A N 1
ATOM 847 C CA . ARG A 1 109 ? 2.047 0.924 -26.115 1.00 91.00 109 ARG A CA 1
ATOM 848 C C . ARG A 1 109 ? 3.556 0.670 -26.148 1.00 91.00 109 ARG A C 1
ATOM 850 O O . ARG A 1 109 ? 4.258 1.357 -26.882 1.00 91.00 109 ARG A O 1
ATOM 857 N N . TYR A 1 110 ? 4.041 -0.293 -25.365 1.00 92.75 110 TYR A N 1
ATOM 858 C CA . TYR A 1 110 ? 5.464 -0.602 -25.206 1.00 92.75 110 TYR A CA 1
ATOM 859 C C . TYR A 1 110 ? 5.733 -2.112 -25.351 1.00 92.75 110 TYR A C 1
ATOM 861 O O . TYR A 1 110 ? 6.076 -2.783 -24.375 1.00 92.75 110 TYR A O 1
ATOM 869 N N . PRO A 1 111 ? 5.604 -2.667 -26.569 1.00 92.69 111 PRO A N 1
ATOM 870 C CA . PRO A 1 111 ? 5.650 -4.115 -26.800 1.00 92.69 111 PRO A CA 1
ATOM 871 C C . PRO A 1 111 ? 7.044 -4.734 -26.624 1.00 92.69 111 PRO A C 1
ATOM 873 O O . PRO A 1 111 ? 7.187 -5.952 -26.614 1.00 92.69 111 PRO A O 1
ATOM 876 N N . HIS A 1 112 ? 8.089 -3.911 -26.518 1.00 93.62 112 HIS A N 1
ATOM 877 C CA . HIS A 1 112 ? 9.475 -4.362 -26.370 1.00 93.62 112 HIS A CA 1
ATOM 878 C C . HIS A 1 112 ? 9.978 -4.323 -24.920 1.00 93.62 112 HIS A C 1
ATOM 880 O O . HIS A 1 112 ? 11.166 -4.554 -24.682 1.00 93.62 112 HIS A O 1
ATOM 886 N N . ILE A 1 113 ? 9.099 -4.010 -23.962 1.00 93.44 113 ILE A N 1
ATOM 887 C CA . ILE A 1 113 ? 9.417 -4.026 -22.534 1.00 93.44 113 ILE A CA 1
ATOM 888 C C . ILE A 1 113 ? 9.026 -5.380 -21.937 1.00 93.44 113 ILE A C 1
ATOM 890 O O . ILE A 1 113 ? 7.860 -5.770 -21.963 1.00 93.44 113 ILE A O 1
ATOM 894 N N . GLU A 1 114 ? 9.992 -6.056 -21.320 1.00 93.69 114 GLU A N 1
ATOM 895 C CA . GLU A 1 114 ? 9.743 -7.203 -20.448 1.00 93.69 114 GLU A CA 1
ATOM 896 C C . GLU A 1 114 ? 9.540 -6.698 -19.015 1.00 93.69 114 GLU A C 1
ATOM 898 O O . GLU A 1 114 ? 10.469 -6.194 -18.383 1.00 93.69 114 GLU A O 1
ATOM 903 N N . LEU A 1 115 ? 8.322 -6.806 -18.486 1.00 92.19 115 LEU A N 1
ATOM 904 C CA . LEU A 1 115 ? 8.002 -6.281 -17.162 1.00 92.19 115 LEU A CA 1
ATOM 905 C C . LEU A 1 115 ? 8.141 -7.362 -16.082 1.00 92.19 115 LEU A C 1
ATOM 907 O O . LEU A 1 115 ? 7.472 -8.392 -16.132 1.00 92.19 115 LEU A O 1
ATOM 911 N N . ALA A 1 116 ? 8.957 -7.094 -15.064 1.00 91.25 116 ALA A N 1
ATOM 912 C CA . ALA A 1 116 ? 9.058 -7.909 -13.858 1.00 91.25 116 ALA A CA 1
ATOM 913 C C . ALA A 1 116 ? 8.476 -7.140 -12.665 1.00 91.25 116 ALA A C 1
ATOM 915 O O . ALA A 1 116 ? 9.049 -6.144 -12.228 1.00 91.25 116 ALA A O 1
ATOM 916 N N . ILE A 1 117 ? 7.348 -7.607 -12.128 1.00 87.88 117 ILE A N 1
ATOM 917 C CA . ILE A 1 117 ? 6.664 -6.960 -11.003 1.00 87.88 117 ILE A CA 1
ATOM 918 C C . ILE A 1 117 ? 6.929 -7.758 -9.725 1.00 87.88 117 ILE A C 1
ATOM 920 O O . ILE A 1 117 ? 6.508 -8.907 -9.602 1.00 87.88 117 ILE A O 1
ATOM 924 N N . GLY A 1 118 ? 7.625 -7.140 -8.776 1.00 83.38 118 GLY A N 1
ATOM 925 C CA . GLY A 1 118 ? 7.703 -7.589 -7.392 1.00 83.38 118 GLY A CA 1
ATOM 926 C C . GLY A 1 118 ? 6.607 -6.949 -6.543 1.00 83.38 118 GLY A C 1
ATOM 927 O O . GLY A 1 118 ? 6.126 -5.855 -6.844 1.00 83.38 118 GLY A O 1
ATOM 928 N N . SER A 1 119 ? 6.226 -7.624 -5.463 1.00 74.50 119 SER A N 1
ATOM 929 C CA . SER A 1 119 ? 5.347 -7.050 -4.451 1.00 74.50 119 SER A CA 1
ATOM 930 C C . SER A 1 119 ? 5.838 -7.428 -3.061 1.00 74.50 119 SER A C 1
ATOM 932 O O . SER A 1 119 ? 6.042 -8.607 -2.767 1.00 74.50 119 SER A O 1
ATOM 934 N N . GLY A 1 120 ? 6.069 -6.424 -2.217 1.00 68.00 120 GLY A N 1
ATOM 935 C CA . GLY A 1 120 ? 6.516 -6.620 -0.843 1.00 68.00 120 GLY A CA 1
ATOM 936 C C . GLY A 1 120 ? 6.514 -5.335 -0.017 1.00 68.00 120 GLY A C 1
ATOM 937 O O . GLY A 1 120 ? 6.686 -4.237 -0.543 1.00 68.00 120 GLY A O 1
ATOM 938 N N . ASP A 1 121 ? 6.365 -5.477 1.300 1.00 60.91 121 ASP A N 1
ATOM 939 C CA . ASP A 1 121 ? 6.353 -4.346 2.248 1.00 60.91 121 ASP A CA 1
ATOM 940 C C . ASP A 1 121 ? 7.732 -4.034 2.840 1.00 60.91 121 ASP A C 1
ATOM 942 O O . ASP A 1 121 ? 7.903 -3.091 3.616 1.00 60.91 121 ASP A O 1
ATOM 946 N N . ARG A 1 122 ? 8.749 -4.810 2.451 1.00 64.88 122 ARG A N 1
ATOM 947 C CA . ARG A 1 122 ? 10.138 -4.541 2.808 1.00 64.88 122 ARG A CA 1
ATOM 948 C C . ARG A 1 122 ? 10.614 -3.262 2.121 1.00 64.88 122 ARG A C 1
ATOM 950 O O . ARG A 1 122 ? 10.322 -3.008 0.953 1.00 64.88 122 ARG A O 1
ATOM 957 N N . LEU A 1 123 ? 11.430 -2.493 2.839 1.00 64.00 123 LEU A N 1
ATOM 958 C CA . LEU A 1 123 ? 12.268 -1.474 2.223 1.00 64.00 123 LEU A CA 1
ATOM 959 C C . LEU A 1 123 ? 13.300 -2.180 1.331 1.00 64.00 123 LEU A C 1
ATOM 961 O O . LEU A 1 123 ? 14.281 -2.729 1.825 1.00 64.00 123 LEU A O 1
ATOM 965 N N . VAL A 1 124 ? 13.008 -2.249 0.036 1.00 61.22 124 VAL A N 1
ATOM 966 C CA . VAL A 1 124 ? 13.904 -2.827 -0.968 1.00 61.22 124 VAL A CA 1
ATOM 967 C C . VAL A 1 124 ? 15.064 -1.876 -1.214 1.00 61.22 124 VAL A C 1
ATOM 969 O O . VAL A 1 124 ? 14.857 -0.680 -1.426 1.00 61.22 124 VAL A O 1
ATOM 972 N N . ASP A 1 125 ? 16.275 -2.422 -1.197 1.00 68.81 125 ASP A N 1
ATOM 973 C CA . ASP A 1 125 ? 17.460 -1.718 -1.675 1.00 68.81 125 ASP A CA 1
ATOM 974 C C . ASP A 1 125 ? 17.443 -1.773 -3.207 1.00 68.81 125 ASP A C 1
ATOM 976 O O . ASP A 1 125 ? 17.775 -2.794 -3.812 1.00 68.81 125 ASP A O 1
ATOM 980 N N . LEU A 1 126 ? 16.988 -0.680 -3.826 1.00 69.88 126 LEU A N 1
ATOM 981 C CA . LEU A 1 126 ? 16.802 -0.571 -5.276 1.00 69.88 126 LEU A CA 1
ATOM 982 C C . LEU A 1 126 ? 18.069 -0.946 -6.051 1.00 69.88 126 LEU A C 1
ATOM 984 O O . LEU A 1 126 ? 17.997 -1.669 -7.045 1.00 69.88 126 LEU A O 1
ATOM 988 N N . VAL A 1 127 ? 19.227 -0.493 -5.562 1.00 68.88 127 VAL A N 1
ATOM 989 C CA . VAL A 1 127 ? 20.520 -0.680 -6.225 1.00 68.88 127 VAL A CA 1
ATOM 990 C C . VAL A 1 127 ? 20.969 -2.130 -6.101 1.00 68.88 127 VAL A C 1
ATOM 992 O O . VAL A 1 127 ? 21.338 -2.747 -7.100 1.00 68.88 127 VAL A O 1
ATOM 995 N N . ARG A 1 128 ? 20.914 -2.706 -4.894 1.00 73.62 128 ARG A N 1
ATOM 996 C CA . ARG A 1 128 ? 21.353 -4.095 -4.677 1.00 73.62 128 ARG A CA 1
ATOM 997 C C . ARG A 1 128 ? 20.424 -5.123 -5.310 1.00 73.62 128 ARG A C 1
ATOM 999 O O . ARG A 1 128 ? 20.893 -6.178 -5.728 1.00 73.62 128 ARG A O 1
ATOM 1006 N N . GLU A 1 129 ? 19.123 -4.850 -5.360 1.00 73.75 129 GLU A N 1
ATOM 1007 C CA . GLU A 1 129 ? 18.122 -5.796 -5.868 1.00 73.75 129 GLU A CA 1
ATOM 1008 C C . GLU A 1 129 ? 17.824 -5.618 -7.368 1.00 73.75 129 GLU A C 1
ATOM 1010 O O . GLU A 1 129 ? 17.058 -6.404 -7.938 1.00 73.75 129 GLU A O 1
ATOM 1015 N N . GLY A 1 130 ? 18.451 -4.627 -8.016 1.00 79.56 130 GLY A N 1
ATOM 1016 C CA . GLY A 1 130 ? 18.283 -4.336 -9.441 1.00 79.56 130 GLY A CA 1
ATOM 1017 C C . GLY A 1 130 ? 16.848 -3.944 -9.784 1.00 79.56 130 GLY A C 1
ATOM 1018 O O . GLY A 1 130 ? 16.294 -4.451 -10.759 1.00 79.56 130 GLY A O 1
ATOM 1019 N N . VAL A 1 131 ? 16.217 -3.138 -8.926 1.00 85.06 131 VAL A N 1
ATOM 1020 C CA . VAL A 1 131 ? 14.852 -2.633 -9.112 1.00 85.06 131 VAL A CA 1
ATOM 1021 C C . VAL A 1 131 ? 14.929 -1.217 -9.673 1.00 85.06 131 VAL A C 1
ATOM 1023 O O . VAL A 1 131 ? 15.542 -0.341 -9.069 1.00 85.06 131 VAL A O 1
ATOM 1026 N N . ASP A 1 132 ? 14.273 -0.990 -10.808 1.00 84.69 132 ASP A N 1
ATOM 1027 C CA . ASP A 1 132 ? 14.313 0.281 -11.537 1.00 84.69 132 ASP A CA 1
ATOM 1028 C C . ASP A 1 132 ? 13.358 1.323 -10.941 1.00 84.69 132 ASP A C 1
ATOM 1030 O O . ASP A 1 132 ? 13.592 2.528 -11.025 1.00 84.69 132 ASP A O 1
ATOM 1034 N N . CYS A 1 133 ? 12.244 0.875 -10.350 1.00 85.19 133 CYS A N 1
ATOM 1035 C CA . CYS A 1 133 ? 11.238 1.765 -9.777 1.00 85.19 133 CYS A CA 1
ATOM 1036 C C . CYS A 1 133 ? 10.468 1.108 -8.626 1.00 85.19 133 CYS A C 1
ATOM 1038 O O . CYS A 1 133 ? 10.113 -0.070 -8.686 1.00 85.19 133 CYS A O 1
ATOM 1040 N N . VAL A 1 134 ? 10.144 1.898 -7.599 1.00 84.81 134 VAL A N 1
ATOM 1041 C CA . VAL A 1 134 ? 9.238 1.500 -6.516 1.00 84.81 134 VAL A CA 1
ATOM 1042 C C . VAL A 1 134 ? 8.020 2.408 -6.437 1.00 84.81 134 VAL A C 1
ATOM 1044 O O . VAL A 1 134 ? 8.127 3.630 -6.533 1.00 84.81 134 VAL A O 1
ATOM 1047 N N . VAL A 1 135 ? 6.859 1.810 -6.179 1.00 82.94 135 VAL A N 1
ATOM 1048 C CA . VAL A 1 135 ? 5.622 2.529 -5.863 1.00 82.94 135 VAL A CA 1
ATOM 1049 C C . VAL A 1 135 ? 5.243 2.228 -4.420 1.00 82.94 135 VAL A C 1
ATOM 1051 O O . VAL A 1 135 ? 4.857 1.109 -4.080 1.00 82.94 135 VAL A O 1
ATOM 1054 N N . ARG A 1 136 ? 5.353 3.246 -3.563 1.00 78.81 136 ARG A N 1
ATOM 1055 C CA . ARG A 1 136 ? 5.115 3.142 -2.119 1.00 78.81 136 ARG A CA 1
ATOM 1056 C C . ARG A 1 136 ? 4.130 4.212 -1.655 1.00 78.81 136 ARG A C 1
ATOM 1058 O O . ARG A 1 136 ? 4.086 5.312 -2.205 1.00 78.81 136 ARG A O 1
ATOM 1065 N N . ALA A 1 137 ? 3.357 3.890 -0.622 1.00 75.38 137 ALA A N 1
ATOM 1066 C CA . ALA A 1 137 ? 2.545 4.868 0.088 1.00 75.38 137 ALA A CA 1
ATOM 1067 C C . ALA A 1 137 ? 3.372 5.569 1.178 1.00 75.38 137 ALA A C 1
ATOM 1069 O O . ALA A 1 137 ? 4.137 4.928 1.896 1.00 75.38 137 ALA A O 1
ATOM 1070 N N . GLY A 1 138 ? 3.165 6.875 1.341 1.00 72.62 138 GLY A N 1
ATOM 1071 C CA . GLY A 1 138 ? 3.846 7.690 2.348 1.00 72.62 138 GLY A CA 1
ATOM 1072 C C . GLY A 1 138 ? 4.839 8.679 1.749 1.00 72.62 138 GLY A C 1
ATOM 1073 O O . GLY A 1 138 ? 4.973 8.795 0.532 1.00 72.62 138 GLY A O 1
ATOM 1074 N N . GLU A 1 139 ? 5.491 9.440 2.622 1.00 66.38 139 GLU A N 1
ATOM 1075 C CA . GLU A 1 139 ? 6.505 10.403 2.207 1.00 66.38 139 GLU A CA 1
ATOM 1076 C C . GLU A 1 139 ? 7.851 9.697 1.984 1.00 66.38 139 GLU A C 1
ATOM 1078 O O . GLU A 1 139 ? 8.230 8.837 2.790 1.00 66.38 139 GLU A O 1
ATOM 1083 N N . PRO A 1 140 ? 8.577 10.035 0.904 1.00 66.06 140 PRO A N 1
ATOM 1084 C CA . PRO A 1 140 ? 9.905 9.492 0.658 1.00 66.06 140 PRO A CA 1
ATOM 1085 C C . PRO A 1 140 ? 10.827 9.860 1.813 1.00 66.06 140 PRO A C 1
ATOM 1087 O O . PRO A 1 140 ? 10.875 11.014 2.234 1.00 66.06 140 PRO A O 1
ATOM 1090 N N . ARG A 1 141 ? 11.566 8.876 2.326 1.00 61.00 141 ARG A N 1
ATOM 1091 C CA . ARG A 1 141 ? 12.574 9.101 3.371 1.00 61.00 141 ARG A CA 1
ATOM 1092 C C . ARG A 1 141 ? 13.981 9.290 2.810 1.00 61.00 141 ARG A C 1
ATOM 1094 O O . ARG A 1 141 ? 14.855 9.747 3.537 1.00 61.00 141 ARG A O 1
ATOM 1101 N N . ASP A 1 142 ? 14.188 8.931 1.545 1.00 63.16 142 ASP A N 1
ATOM 1102 C CA . ASP A 1 142 ? 15.494 8.922 0.900 1.00 63.16 142 ASP A CA 1
ATOM 1103 C C . ASP A 1 142 ? 15.582 10.027 -0.157 1.00 63.16 142 ASP A C 1
ATOM 1105 O O . ASP A 1 142 ? 14.827 10.041 -1.129 1.00 63.16 142 ASP A O 1
ATOM 1109 N N . TRP A 1 143 ? 16.504 10.963 0.056 1.00 54.03 143 TRP A N 1
ATOM 1110 C CA . TRP A 1 143 ? 16.744 12.110 -0.820 1.00 54.03 143 TRP A CA 1
ATOM 1111 C C . TRP A 1 143 ? 17.588 11.747 -2.050 1.00 54.03 143 TRP A C 1
ATOM 1113 O O . TRP A 1 143 ? 17.714 12.564 -2.958 1.00 54.03 143 TRP A O 1
ATOM 1123 N N . SER A 1 144 ? 18.158 10.536 -2.100 1.00 69.25 144 SER A N 1
ATOM 1124 C CA . SER A 1 144 ? 18.931 10.051 -3.252 1.00 69.25 144 SER A CA 1
ATOM 1125 C C . SER A 1 144 ? 18.061 9.572 -4.422 1.00 69.25 144 SER A C 1
ATOM 1127 O O . SER A 1 144 ? 18.576 9.326 -5.512 1.00 69.25 144 SER A O 1
ATOM 1129 N N . LEU A 1 145 ? 16.742 9.472 -4.225 1.00 71.94 145 LEU A N 1
ATOM 1130 C CA . LEU A 1 145 ? 15.794 8.972 -5.217 1.00 71.94 145 LEU A CA 1
ATOM 1131 C C . LEU A 1 145 ? 14.952 10.097 -5.818 1.00 71.94 145 LEU A C 1
ATOM 1133 O O . LEU A 1 145 ? 14.340 10.903 -5.111 1.00 71.94 145 LEU A O 1
ATOM 1137 N N . VAL A 1 146 ? 14.824 10.093 -7.146 1.00 80.50 146 VAL A N 1
ATOM 1138 C CA . VAL A 1 146 ? 13.845 10.940 -7.832 1.00 80.50 146 VAL A CA 1
ATOM 1139 C C . VAL A 1 146 ? 12.447 10.443 -7.477 1.00 80.50 146 VAL A C 1
ATOM 1141 O O . VAL A 1 146 ? 12.031 9.362 -7.890 1.00 80.50 146 VAL A O 1
ATOM 1144 N N . THR A 1 147 ? 11.700 11.242 -6.717 1.00 81.62 147 THR A N 1
ATOM 1145 C CA . THR A 1 147 ? 10.335 10.889 -6.317 1.00 81.62 147 THR A CA 1
ATOM 1146 C C . THR A 1 147 ? 9.306 11.665 -7.130 1.00 81.62 147 THR A C 1
ATOM 1148 O O . THR A 1 147 ? 9.373 12.887 -7.250 1.00 81.62 147 THR A O 1
ATOM 1151 N N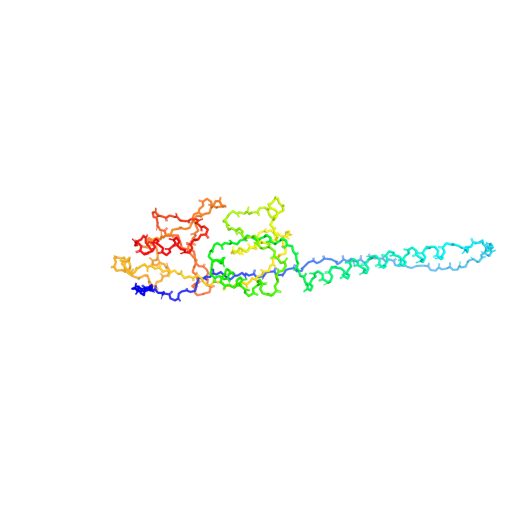 . ARG A 1 148 ? 8.279 10.960 -7.618 1.00 81.75 148 ARG A N 1
ATOM 1152 C CA . ARG A 1 148 ? 7.079 11.551 -8.214 1.00 81.75 148 ARG A CA 1
ATOM 1153 C C . ARG A 1 148 ? 5.817 11.113 -7.473 1.00 81.75 148 ARG A C 1
ATOM 1155 O O . ARG A 1 148 ? 5.567 9.924 -7.302 1.00 81.75 148 ARG A O 1
ATOM 1162 N N . ARG A 1 149 ? 4.960 12.073 -7.106 1.00 81.38 149 ARG A N 1
ATOM 1163 C CA . ARG A 1 149 ? 3.614 11.773 -6.592 1.00 81.38 149 ARG A CA 1
ATOM 1164 C C . ARG A 1 149 ? 2.732 11.238 -7.726 1.00 81.38 149 ARG A C 1
ATOM 1166 O O . ARG A 1 149 ? 2.514 11.947 -8.707 1.00 81.38 149 ARG A O 1
ATOM 1173 N N . LEU A 1 150 ? 2.203 10.024 -7.567 1.00 81.00 150 LEU A N 1
ATOM 1174 C CA . LEU A 1 150 ? 1.317 9.386 -8.552 1.00 81.00 150 LEU A CA 1
ATOM 1175 C C . LEU A 1 150 ? -0.166 9.650 -8.276 1.00 81.00 150 LEU A C 1
ATOM 1177 O O . LEU A 1 150 ? -0.910 9.994 -9.188 1.00 81.00 150 LEU A O 1
ATOM 1181 N N . ALA A 1 151 ? -0.594 9.509 -7.021 1.00 75.94 151 ALA A N 1
ATOM 1182 C CA . ALA A 1 151 ? -1.990 9.663 -6.631 1.00 75.94 151 ALA A CA 1
ATOM 1183 C C . ALA A 1 151 ? -2.128 10.029 -5.148 1.00 75.94 151 ALA A C 1
ATOM 1185 O O . ALA A 1 151 ? -1.205 9.842 -4.354 1.00 75.94 151 ALA A O 1
ATOM 1186 N N . LEU A 1 152 ? -3.312 10.523 -4.785 1.00 77.94 152 LEU A N 1
ATOM 1187 C CA . LEU A 1 152 ? -3.799 10.541 -3.410 1.00 77.94 152 LEU A CA 1
ATOM 1188 C C . LEU A 1 152 ? -4.913 9.503 -3.315 1.00 77.94 152 LEU A C 1
ATOM 1190 O O . LEU A 1 152 ? -5.886 9.581 -4.062 1.00 77.94 152 LEU A O 1
ATOM 1194 N N . VAL A 1 153 ? -4.757 8.536 -2.416 1.00 74.69 153 VAL A N 1
ATOM 1195 C CA . VAL A 1 153 ? -5.743 7.475 -2.199 1.00 74.69 153 VAL A CA 1
ATOM 1196 C C . VAL A 1 153 ? -6.449 7.757 -0.873 1.00 74.69 153 VAL A C 1
ATOM 1198 O O . VAL A 1 153 ? -5.788 7.715 0.168 1.00 74.69 153 VAL A O 1
ATOM 1201 N N . PRO A 1 154 ? -7.756 8.084 -0.877 1.00 74.69 154 PRO A N 1
ATOM 1202 C CA . PRO A 1 154 ? -8.515 8.233 0.358 1.00 74.69 154 PRO A CA 1
ATOM 1203 C C . PRO A 1 154 ? -8.552 6.903 1.112 1.00 74.69 154 PRO A C 1
ATOM 1205 O O . PRO A 1 154 ? -8.845 5.867 0.515 1.00 74.69 154 PRO A O 1
ATOM 1208 N N . GLN A 1 155 ? -8.287 6.931 2.416 1.00 77.31 155 GLN A N 1
ATOM 1209 C CA . GLN A 1 155 ? -8.577 5.797 3.285 1.00 77.31 155 GLN A CA 1
ATOM 1210 C C . GLN A 1 155 ? -9.940 6.001 3.944 1.00 77.31 155 GLN A C 1
ATOM 1212 O O . GLN A 1 155 ? -10.418 7.124 4.101 1.00 77.31 155 GLN A O 1
ATOM 1217 N N . VAL A 1 156 ? -10.587 4.892 4.281 1.00 83.69 156 VAL A N 1
ATOM 1218 C CA . VAL A 1 156 ? -11.853 4.881 5.010 1.00 83.69 156 VAL A CA 1
ATOM 1219 C C . VAL A 1 156 ? -11.737 3.890 6.153 1.00 83.69 156 VAL A C 1
ATOM 1221 O O . VAL A 1 156 ? -11.111 2.842 5.999 1.00 83.69 156 VAL A O 1
ATOM 1224 N N . THR A 1 157 ? -12.361 4.222 7.276 1.00 88.25 157 THR A N 1
ATOM 1225 C CA . THR A 1 157 ? -12.554 3.295 8.390 1.00 88.25 157 THR A CA 1
ATOM 1226 C C . THR A 1 157 ? -13.939 2.684 8.248 1.00 88.25 157 THR A C 1
ATOM 1228 O O . THR A 1 157 ? -14.923 3.399 8.042 1.00 88.25 157 THR A O 1
ATOM 1231 N N . CYS A 1 158 ? -14.018 1.363 8.312 1.00 88.75 158 CYS A N 1
ATOM 1232 C CA . CYS A 1 158 ? -15.262 0.615 8.211 1.00 88.75 158 CYS A CA 1
ATOM 1233 C C . CYS A 1 158 ? -15.238 -0.560 9.184 1.00 88.75 158 CYS A C 1
ATOM 1235 O O . CYS A 1 158 ? -14.166 -1.023 9.558 1.00 88.75 158 CYS A O 1
ATOM 1237 N N . ALA A 1 159 ? -16.423 -1.040 9.535 1.00 90.62 159 ALA A N 1
ATOM 1238 C CA . ALA A 1 159 ? -16.635 -2.226 10.350 1.00 90.62 159 ALA A CA 1
ATOM 1239 C C . ALA A 1 159 ? -17.742 -3.072 9.714 1.00 90.62 159 ALA A C 1
ATOM 1241 O O . ALA A 1 159 ? -18.533 -2.563 8.903 1.00 90.62 159 ALA A O 1
ATOM 1242 N N . SER A 1 160 ? -17.820 -4.357 10.062 1.00 91.19 160 SER A N 1
ATOM 1243 C CA . SER A 1 160 ? -18.928 -5.185 9.577 1.00 91.19 160 SER A CA 1
ATOM 1244 C C . SER A 1 160 ? -20.259 -4.809 10.232 1.00 91.19 160 SER A C 1
ATOM 1246 O O . SER A 1 160 ? -20.295 -4.373 11.385 1.00 91.19 160 SER A O 1
ATOM 1248 N N . PRO A 1 161 ? -21.391 -5.045 9.542 1.00 90.44 161 PRO A N 1
ATOM 1249 C CA . PRO A 1 161 ? -22.712 -4.844 10.132 1.00 90.44 161 PRO A CA 1
ATOM 1250 C C . PRO A 1 161 ? -22.921 -5.636 11.428 1.00 90.44 161 PRO A C 1
ATOM 1252 O O . PRO A 1 161 ? -23.538 -5.132 12.361 1.00 90.44 161 PRO A O 1
ATOM 1255 N N . ALA A 1 162 ? -22.382 -6.859 11.505 1.00 90.44 162 ALA A N 1
ATOM 1256 C CA . ALA A 1 162 ? -22.467 -7.697 12.699 1.00 90.44 162 ALA A CA 1
ATOM 1257 C C . ALA A 1 162 ? -21.717 -7.076 13.886 1.00 90.44 162 ALA A C 1
ATOM 1259 O O . ALA A 1 162 ? -22.251 -7.033 14.993 1.00 90.44 162 ALA A O 1
ATOM 1260 N N . TYR A 1 163 ? -20.517 -6.539 13.644 1.00 92.94 163 TYR A N 1
ATOM 1261 C CA . TYR A 1 163 ? -19.752 -5.831 14.663 1.00 92.94 163 TYR A CA 1
ATOM 1262 C C . TYR A 1 163 ? -20.503 -4.591 15.169 1.00 92.94 163 TYR A C 1
ATOM 1264 O O . TYR A 1 163 ? -20.691 -4.428 16.374 1.00 92.94 163 TYR A O 1
ATOM 1272 N N . LEU A 1 164 ? -21.013 -3.758 14.256 1.00 93.06 164 LEU A N 1
ATOM 1273 C CA . LEU A 1 164 ? -21.757 -2.542 14.609 1.00 93.06 164 LEU A CA 1
ATOM 1274 C C . LEU A 1 164 ? -23.072 -2.838 15.347 1.00 93.06 164 LEU A C 1
ATOM 1276 O O . LEU A 1 164 ? -23.473 -2.064 16.213 1.00 93.06 164 LEU A O 1
ATOM 1280 N N . ALA A 1 165 ? -23.735 -3.957 15.049 1.00 91.69 165 ALA A N 1
ATOM 1281 C CA . ALA A 1 165 ? -24.928 -4.384 15.779 1.00 91.69 165 ALA A CA 1
ATOM 1282 C C . ALA A 1 165 ? -24.617 -4.776 17.235 1.00 91.69 165 ALA A C 1
ATOM 1284 O O . ALA A 1 165 ? -25.441 -4.546 18.117 1.00 91.69 165 ALA A O 1
ATOM 1285 N N . ALA A 1 166 ? -23.437 -5.350 17.490 1.00 92.19 166 ALA A N 1
ATOM 1286 C CA . ALA A 1 166 ? -23.016 -5.774 18.824 1.00 92.19 166 ALA A CA 1
ATOM 1287 C C . ALA A 1 166 ? -22.375 -4.644 19.649 1.00 92.19 166 ALA A C 1
ATOM 1289 O O . ALA A 1 166 ? -22.560 -4.592 20.864 1.00 92.19 166 ALA A O 1
ATOM 1290 N N . HIS A 1 167 ? -21.627 -3.745 19.002 1.00 92.56 167 HIS A N 1
ATOM 1291 C CA . HIS A 1 167 ? -20.808 -2.725 19.669 1.00 92.56 167 HIS A CA 1
ATOM 1292 C C . HIS A 1 167 ? -21.323 -1.290 19.493 1.00 92.56 167 HIS A C 1
ATOM 1294 O O . HIS A 1 167 ? -20.761 -0.369 20.080 1.00 92.56 167 HIS A O 1
ATOM 1300 N N . GLY A 1 168 ? -22.386 -1.085 18.714 1.00 93.25 168 GLY A N 1
ATOM 1301 C CA . GLY A 1 168 ? -22.858 0.244 18.331 1.00 93.25 168 GLY A CA 1
ATOM 1302 C C . GLY A 1 168 ? -22.033 0.857 17.196 1.00 93.25 168 GLY A C 1
ATOM 1303 O O . GLY A 1 168 ? -21.027 0.303 16.756 1.00 93.25 168 GLY A O 1
ATOM 1304 N N . SER A 1 169 ? -22.486 2.007 16.689 1.00 93.81 169 SER A N 1
ATOM 1305 C CA . SER A 1 169 ? -21.774 2.766 15.652 1.00 93.81 169 SER A CA 1
ATOM 1306 C C . SER A 1 169 ? -21.109 4.009 16.246 1.00 93.81 169 SER A C 1
ATOM 1308 O O . SER A 1 169 ? -21.810 4.780 16.905 1.00 93.81 169 SER A O 1
ATOM 1310 N N . PRO A 1 170 ? -19.803 4.237 16.005 1.00 93.31 170 PRO A N 1
ATOM 1311 C CA . PRO A 1 170 ? -19.123 5.435 16.487 1.00 93.31 170 PRO A CA 1
ATOM 1312 C C . PRO A 1 170 ? -19.642 6.674 15.745 1.00 93.31 170 PRO A C 1
ATOM 1314 O O . PRO A 1 170 ? -19.707 6.689 14.511 1.00 93.31 170 PRO A O 1
ATOM 1317 N N . LEU A 1 171 ? -19.999 7.722 16.490 1.00 91.06 171 LEU A N 1
ATOM 1318 C CA . LEU A 1 171 ? -20.485 8.997 15.947 1.00 91.06 171 LEU A CA 1
ATOM 1319 C C . LEU A 1 171 ? -19.365 10.029 15.816 1.00 91.06 171 LEU A C 1
ATOM 1321 O O . LEU A 1 171 ? -19.482 10.966 15.031 1.00 91.06 171 LEU A O 1
ATOM 1325 N N . THR A 1 172 ? -18.286 9.860 16.574 1.00 90.75 172 THR A N 1
ATOM 1326 C CA . THR A 1 172 ? -17.087 10.694 16.539 1.00 90.75 172 THR A CA 1
ATOM 1327 C C . THR A 1 172 ? -15.832 9.818 16.581 1.00 90.75 172 THR A C 1
ATOM 1329 O O . THR A 1 172 ? -15.883 8.699 17.096 1.00 90.75 172 THR A O 1
ATOM 1332 N N . PRO A 1 173 ? -14.675 10.297 16.087 1.00 90.94 173 PRO A N 1
ATOM 1333 C CA . PRO A 1 173 ? -13.418 9.559 16.223 1.00 90.94 173 PRO A CA 1
ATOM 1334 C C . PRO A 1 173 ? -13.064 9.211 17.674 1.00 90.94 173 PRO A C 1
ATOM 1336 O O . PRO A 1 173 ? -12.508 8.147 17.921 1.00 90.94 173 PRO A O 1
ATOM 1339 N N . SER A 1 174 ? -13.446 10.045 18.646 1.00 90.56 174 SER A N 1
ATOM 1340 C CA . SER A 1 174 ? -13.225 9.772 20.072 1.00 90.56 174 SER A CA 1
ATOM 1341 C C . SER A 1 174 ? -13.970 8.532 20.582 1.00 90.56 174 SER A C 1
ATOM 1343 O O . SER A 1 174 ? -13.481 7.867 21.497 1.00 90.56 174 SER A O 1
ATOM 1345 N N . ASP A 1 175 ? -15.104 8.167 19.973 1.00 92.00 175 ASP A N 1
ATOM 1346 C CA . ASP A 1 175 ? -15.865 6.967 20.349 1.00 92.00 175 ASP A CA 1
ATOM 1347 C C . ASP A 1 175 ? -15.082 5.678 20.057 1.00 92.00 175 ASP A C 1
ATOM 1349 O O . ASP A 1 175 ? -15.309 4.647 20.694 1.00 92.00 175 ASP A O 1
ATOM 1353 N N . LEU A 1 176 ? -14.097 5.733 19.148 1.00 91.75 176 LEU A N 1
ATOM 1354 C CA . LEU A 1 176 ? -13.257 4.588 18.790 1.00 91.75 176 LEU A CA 1
ATOM 1355 C C . LEU A 1 176 ? -12.463 4.030 19.973 1.00 91.75 176 LEU A C 1
ATOM 1357 O O . LEU A 1 176 ? -12.088 2.861 19.945 1.00 91.75 176 LEU A O 1
ATOM 1361 N N . ALA A 1 177 ? -12.267 4.805 21.044 1.00 90.94 177 ALA A N 1
ATOM 1362 C CA . ALA A 1 177 ? -11.653 4.316 22.278 1.00 90.94 177 ALA A CA 1
ATOM 1363 C C . ALA A 1 177 ? -12.423 3.140 22.921 1.00 90.94 177 ALA A C 1
ATOM 1365 O O . ALA A 1 177 ? -11.834 2.364 23.680 1.00 90.94 177 ALA A O 1
ATOM 1366 N N . GLN A 1 178 ? -13.721 2.999 22.623 1.00 91.25 178 GLN A N 1
ATOM 1367 C CA . GLN A 1 178 ? -14.573 1.896 23.088 1.00 91.25 178 GLN A CA 1
ATOM 1368 C C . GLN A 1 178 ? -14.686 0.746 22.074 1.00 91.25 178 GLN A C 1
ATOM 1370 O O . GLN A 1 178 ? -15.307 -0.276 22.370 1.00 91.25 178 GLN A O 1
ATOM 1375 N N . HIS A 1 179 ? -14.077 0.889 20.896 1.00 93.75 179 HIS A N 1
ATOM 1376 C CA . HIS A 1 179 ? -14.123 -0.098 19.826 1.00 93.75 179 HIS A CA 1
ATOM 1377 C C . HIS A 1 179 ? -12.857 -0.961 19.766 1.00 93.75 179 HIS A C 1
ATOM 1379 O O . HIS A 1 179 ? -11.813 -0.664 20.354 1.00 93.75 179 HIS A O 1
ATOM 1385 N N . ILE A 1 180 ? -12.986 -2.075 19.050 1.00 93.69 180 ILE A N 1
ATOM 1386 C CA . ILE A 1 180 ? -11.934 -3.050 18.790 1.00 93.69 180 ILE A CA 1
ATOM 1387 C C . ILE A 1 180 ? -11.521 -2.864 17.336 1.00 93.69 180 ILE A C 1
ATOM 1389 O O . ILE A 1 180 ? -12.360 -2.947 16.445 1.00 93.69 180 ILE A O 1
ATOM 1393 N N . GLY A 1 181 ? -10.245 -2.571 17.111 1.00 91.94 181 GLY A N 1
ATOM 1394 C CA . GLY A 1 181 ? -9.682 -2.364 15.785 1.00 91.94 181 GLY A CA 1
ATOM 1395 C C . GLY A 1 181 ? -8.866 -3.560 15.313 1.00 91.94 181 GLY A C 1
ATOM 1396 O O . GLY A 1 181 ? -8.173 -4.218 16.095 1.00 91.94 181 GLY A O 1
ATOM 1397 N N . VAL A 1 182 ? -8.878 -3.785 14.001 1.00 91.25 182 VAL A N 1
ATOM 1398 C CA . VAL A 1 182 ? -7.849 -4.578 13.324 1.00 91.25 182 VAL A CA 1
ATOM 1399 C C . VAL A 1 182 ? -6.623 -3.678 13.183 1.00 91.25 182 VAL A C 1
ATOM 1401 O O . VAL A 1 182 ? -6.682 -2.650 12.518 1.00 91.25 182 VAL A O 1
ATOM 1404 N N . ASN A 1 183 ? -5.511 -3.985 13.842 1.00 90.06 183 ASN A N 1
ATOM 1405 C CA . ASN A 1 183 ? -4.380 -3.052 13.885 1.00 90.06 183 ASN A CA 1
ATOM 1406 C C . ASN A 1 183 ? -3.374 -3.293 12.750 1.00 90.06 183 ASN A C 1
ATOM 1408 O O . ASN A 1 183 ? -3.297 -4.388 12.198 1.00 90.06 183 ASN A O 1
ATOM 1412 N N . PHE A 1 184 ? -2.600 -2.269 12.381 1.00 85.69 184 PHE A N 1
ATOM 1413 C CA . PHE A 1 184 ? -1.470 -2.423 11.457 1.00 85.69 184 PHE A CA 1
ATOM 1414 C C . PHE A 1 184 ? -0.157 -2.497 12.230 1.00 85.69 184 PHE A C 1
ATOM 1416 O O . PHE A 1 184 ? 0.068 -1.674 13.121 1.00 85.69 184 PHE A O 1
ATOM 1423 N N . PHE A 1 185 ? 0.751 -3.378 11.820 1.00 83.25 185 PHE A N 1
ATOM 1424 C CA . PHE A 1 185 ? 2.145 -3.338 12.266 1.00 83.25 185 PHE A CA 1
ATOM 1425 C C . PHE A 1 185 ? 3.103 -3.347 11.074 1.00 83.25 185 PHE A C 1
ATOM 1427 O O . PHE A 1 185 ? 2.756 -3.796 9.986 1.00 83.25 185 PHE A O 1
ATOM 1434 N N . SER A 1 186 ? 4.325 -2.849 11.267 1.00 76.06 186 SER A N 1
ATOM 1435 C CA . SER A 1 186 ? 5.375 -2.870 10.243 1.00 76.06 186 SER A CA 1
ATOM 1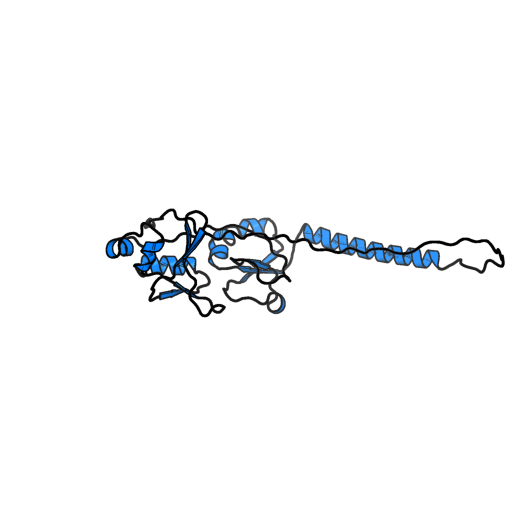436 C C . SER A 1 186 ? 6.670 -3.380 10.846 1.00 76.06 186 SER A C 1
ATOM 1438 O O . SER A 1 186 ? 7.017 -2.999 11.955 1.00 76.06 186 SER A O 1
ATOM 1440 N N . ALA A 1 187 ? 7.464 -4.136 10.089 1.00 71.00 187 ALA A N 1
ATOM 1441 C CA . ALA A 1 187 ? 8.813 -4.512 10.521 1.00 71.00 187 ALA A CA 1
ATOM 1442 C C . ALA A 1 187 ? 9.715 -3.289 10.799 1.00 71.00 187 ALA A C 1
ATOM 1444 O O . ALA A 1 187 ? 10.679 -3.381 11.551 1.00 71.00 187 ALA A O 1
ATOM 1445 N N . SER A 1 188 ? 9.400 -2.136 10.200 1.00 68.38 188 SER A N 1
ATOM 1446 C CA . SER A 1 188 ? 10.138 -0.883 10.390 1.00 68.38 188 SER A CA 1
ATOM 1447 C C . SER A 1 188 ? 9.702 -0.062 11.607 1.00 68.38 188 SER A C 1
ATOM 1449 O O . SER A 1 188 ? 10.295 0.991 11.856 1.00 68.38 188 SER A O 1
ATOM 1451 N N . ARG A 1 189 ? 8.668 -0.486 12.349 1.00 70.31 189 ARG A N 1
ATOM 1452 C CA . ARG A 1 189 ? 8.160 0.243 13.517 1.00 70.31 189 ARG A CA 1
ATOM 1453 C C . ARG A 1 189 ? 7.747 -0.736 14.626 1.00 70.31 189 ARG A C 1
ATOM 1455 O O . ARG A 1 189 ? 6.931 -1.607 14.355 1.00 70.31 189 ARG A O 1
ATOM 1462 N N . PRO A 1 190 ? 8.275 -0.601 15.855 1.00 68.81 190 PRO A N 1
ATOM 1463 C CA . PRO A 1 190 ? 7.922 -1.509 16.949 1.00 68.81 190 PRO A CA 1
ATOM 1464 C C . PRO A 1 190 ? 6.462 -1.349 17.395 1.00 68.81 190 PRO A C 1
ATOM 1466 O O . PRO A 1 190 ? 5.842 -2.323 17.810 1.00 68.81 190 PRO A O 1
ATOM 1469 N N . ASP A 1 191 ? 5.908 -0.142 17.260 1.00 81.50 191 ASP A N 1
ATOM 1470 C CA . ASP A 1 191 ? 4.539 0.172 17.661 1.00 81.50 191 ASP A CA 1
ATOM 1471 C C . ASP A 1 191 ? 3.533 -0.017 16.518 1.00 81.50 191 ASP A C 1
ATOM 1473 O O . ASP A 1 191 ? 3.851 0.143 15.332 1.00 81.50 191 ASP A O 1
ATOM 1477 N N . LEU A 1 192 ? 2.283 -0.295 16.898 1.00 83.75 192 LEU A N 1
ATOM 1478 C CA . LEU A 1 192 ? 1.142 -0.318 15.984 1.00 83.75 192 LEU A CA 1
ATOM 1479 C C . LEU A 1 192 ? 0.915 1.067 15.373 1.00 83.75 192 LEU A C 1
ATOM 1481 O O . LEU A 1 192 ? 1.128 2.095 16.020 1.00 83.75 192 LEU A O 1
ATOM 1485 N N . PHE A 1 193 ? 0.457 1.109 14.124 1.00 83.94 193 PHE A N 1
ATOM 1486 C CA . PHE A 1 193 ? 0.127 2.390 13.504 1.00 83.94 193 PHE A CA 1
ATOM 1487 C C . PHE A 1 193 ? -1.221 2.887 14.034 1.00 83.94 193 PHE A C 1
ATOM 1489 O O . PHE A 1 193 ? -2.191 2.125 14.006 1.00 83.94 193 PHE A O 1
ATOM 1496 N N . PRO A 1 194 ? -1.302 4.155 14.473 1.00 88.31 194 PRO A N 1
ATOM 1497 C CA . PRO A 1 194 ? -2.558 4.725 14.926 1.00 88.31 194 PRO A CA 1
ATOM 1498 C C . PRO A 1 194 ? -3.515 4.941 13.752 1.00 88.31 194 PRO A C 1
ATOM 1500 O O . PRO A 1 194 ? -3.105 5.120 12.598 1.00 88.31 194 PRO A O 1
ATOM 1503 N N . TYR A 1 195 ? -4.804 4.985 14.067 1.00 89.25 195 TYR A N 1
ATOM 1504 C CA . TYR A 1 195 ? -5.834 5.449 13.152 1.00 89.25 195 TYR A CA 1
ATOM 1505 C C . TYR A 1 195 ? -5.790 6.974 13.087 1.00 89.25 195 TYR A C 1
ATOM 1507 O O . TYR A 1 195 ? -5.744 7.642 14.117 1.00 89.25 195 TYR A O 1
ATOM 1515 N N . LEU A 1 196 ? -5.798 7.522 11.874 1.00 88.69 196 LEU A N 1
ATOM 1516 C CA . LEU A 1 196 ? -5.635 8.953 11.632 1.00 88.69 196 LEU A CA 1
ATOM 1517 C C . LEU A 1 196 ? -6.917 9.559 11.061 1.00 88.69 196 LEU A C 1
ATOM 1519 O O . LEU A 1 196 ? -7.346 9.193 9.961 1.00 88.69 196 LEU A O 1
ATOM 1523 N N . PHE A 1 197 ? -7.480 10.540 11.761 1.00 89.69 197 PHE A N 1
ATOM 1524 C CA . PHE A 1 197 ? -8.685 11.261 11.343 1.00 89.69 197 PHE A CA 1
ATOM 1525 C C . PHE A 1 197 ? -8.408 12.760 11.246 1.00 89.69 197 PHE A C 1
ATOM 1527 O O . PHE A 1 197 ? -7.684 13.312 12.066 1.00 89.69 197 PHE A O 1
ATOM 1534 N N . GLU A 1 198 ? -8.955 13.429 10.230 1.00 89.25 198 GLU A N 1
ATOM 1535 C CA . GLU A 1 198 ? -8.948 14.894 10.164 1.00 89.25 198 GLU A CA 1
ATOM 1536 C C . GLU A 1 198 ? -10.261 15.417 10.772 1.00 89.25 198 GLU A C 1
ATOM 1538 O O . GLU A 1 198 ? -11.327 15.224 10.184 1.00 89.25 198 GLU A O 1
ATOM 1543 N N . VAL A 1 199 ? -10.187 16.064 11.939 1.00 88.50 199 VAL A N 1
ATOM 1544 C CA . VAL A 1 199 ? -11.317 16.681 12.660 1.00 88.50 199 VAL A CA 1
ATOM 1545 C C . VAL A 1 199 ? -11.047 18.179 12.764 1.00 88.50 199 VAL A C 1
ATOM 1547 O O . VAL A 1 199 ? -9.990 18.587 13.238 1.00 88.50 199 VAL A O 1
ATOM 1550 N N . ASP A 1 200 ? -11.948 19.013 12.240 1.00 88.50 200 ASP A N 1
ATOM 1551 C CA . ASP A 1 200 ? -11.800 20.480 12.217 1.00 88.50 200 ASP A CA 1
ATOM 1552 C C . ASP A 1 200 ? -10.443 20.971 11.666 1.00 88.50 200 ASP A C 1
ATOM 1554 O O . ASP A 1 200 ? -9.840 21.932 12.149 1.00 88.50 200 ASP A O 1
ATOM 1558 N N . GLY A 1 201 ? -9.922 20.276 10.646 1.00 87.88 201 GLY A N 1
ATOM 1559 C CA . GLY A 1 201 ? -8.631 20.579 10.015 1.00 87.88 201 GLY A CA 1
ATOM 1560 C C . GLY A 1 201 ? -7.401 20.173 10.837 1.00 87.88 201 GLY A C 1
ATOM 1561 O O . GLY A 1 201 ? -6.270 20.444 10.420 1.00 87.88 201 GLY A O 1
ATOM 1562 N N . LYS A 1 202 ?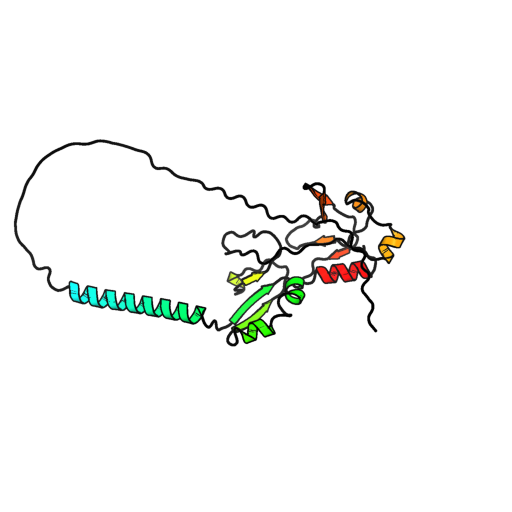 -7.595 19.513 11.982 1.00 88.31 202 LYS A N 1
ATOM 1563 C CA . LYS A 1 202 ? -6.536 18.943 12.818 1.00 88.31 202 LYS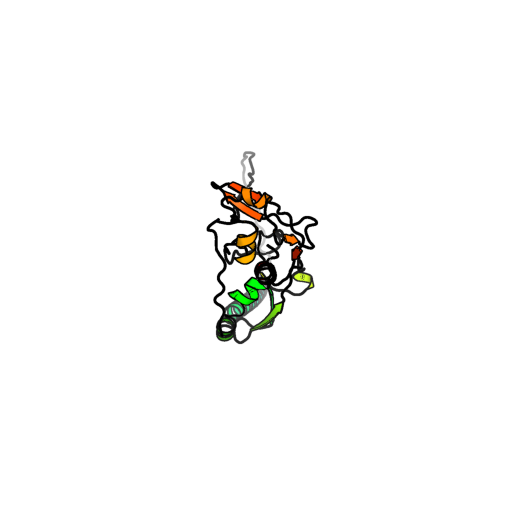 A CA 1
ATOM 1564 C C . LYS A 1 202 ? -6.463 17.439 12.617 1.00 88.31 202 LYS A C 1
ATOM 1566 O O . LYS A 1 202 ? -7.477 16.768 12.466 1.00 88.31 202 LYS A O 1
ATOM 1571 N N . LEU A 1 203 ? -5.241 16.920 12.602 1.00 89.50 203 LEU A N 1
ATOM 1572 C CA . LEU A 1 203 ? -5.007 15.485 12.566 1.00 89.50 203 LEU A CA 1
ATOM 1573 C C . LEU A 1 203 ? -5.100 14.938 13.991 1.00 89.50 203 LEU A C 1
ATOM 1575 O O . LEU A 1 203 ? -4.350 15.382 14.860 1.00 89.50 203 LEU A O 1
ATOM 1579 N N . GLU A 1 204 ? -5.999 13.987 14.206 1.00 90.69 204 GLU A N 1
ATOM 1580 C CA . GLU A 1 204 ? -6.136 13.238 15.449 1.00 90.69 204 GLU A CA 1
ATOM 1581 C C . GLU A 1 204 ? -5.659 11.800 15.256 1.00 90.69 204 GLU A C 1
ATOM 1583 O O . GLU A 1 204 ? -6.015 11.142 14.273 1.00 90.69 204 GLU A O 1
ATOM 1588 N N . GLU A 1 205 ? -4.867 11.317 16.213 1.00 91.62 205 GLU A N 1
ATOM 1589 C CA . GLU A 1 205 ? -4.378 9.942 16.254 1.00 91.62 205 GLU A CA 1
ATOM 1590 C C . GLU A 1 205 ? -5.144 9.151 17.316 1.00 91.62 205 GLU A C 1
ATOM 1592 O O . GLU A 1 205 ? -5.236 9.575 18.468 1.00 91.62 205 GLU A O 1
ATOM 1597 N N . HIS A 1 206 ? -5.666 7.989 16.935 1.00 89.81 206 HIS A N 1
ATOM 1598 C CA . HIS A 1 206 ? -6.432 7.110 17.813 1.00 89.81 206 HIS A CA 1
ATOM 1599 C C . HIS A 1 206 ? -5.845 5.701 17.776 1.00 89.81 206 HIS A C 1
ATOM 1601 O O . HIS A 1 206 ? -5.798 5.056 16.727 1.00 89.81 206 HIS A O 1
ATOM 1607 N N . THR A 1 207 ? -5.402 5.205 18.928 1.00 87.94 207 THR A N 1
ATOM 1608 C CA . THR A 1 207 ? -4.949 3.817 19.078 1.00 87.94 207 THR A CA 1
ATOM 1609 C C . THR A 1 207 ? -6.091 2.989 19.638 1.00 87.94 207 THR A C 1
ATOM 1611 O O . THR A 1 207 ? -6.540 3.218 20.761 1.00 87.94 207 THR A O 1
ATOM 1614 N N . LEU A 1 208 ? -6.557 2.018 18.858 1.00 89.62 208 LEU A N 1
ATOM 1615 C CA . LEU A 1 208 ? -7.640 1.134 19.265 1.00 89.62 208 LEU A CA 1
ATOM 1616 C C . LEU A 1 208 ? -7.080 -0.091 19.985 1.00 89.62 208 LEU A C 1
ATOM 1618 O O . LEU A 1 208 ? -6.015 -0.621 19.648 1.00 89.62 208 LEU A O 1
ATOM 1622 N N . LYS A 1 209 ? -7.849 -0.590 20.954 1.00 89.44 209 LYS A N 1
ATOM 1623 C CA . LYS A 1 209 ? -7.632 -1.942 21.474 1.00 89.44 209 LYS A CA 1
ATOM 1624 C C . LYS A 1 209 ? -7.878 -2.926 20.332 1.00 89.44 209 LYS A C 1
ATOM 1626 O O . LYS A 1 209 ? -8.773 -2.725 19.523 1.00 89.44 209 LYS A O 1
ATOM 1631 N N . GLY A 1 210 ? -7.099 -3.992 20.258 1.00 88.12 210 GLY A N 1
ATOM 1632 C CA . GLY A 1 210 ? -7.232 -4.982 19.197 1.00 88.12 210 GLY A CA 1
ATOM 1633 C C . GLY A 1 210 ? -6.501 -6.252 19.577 1.00 88.12 210 GLY A C 1
ATOM 1634 O O . GLY A 1 210 ? -5.419 -6.192 20.156 1.00 88.12 210 GLY A O 1
ATOM 1635 N N . TRP A 1 211 ? -7.102 -7.398 19.279 1.00 88.50 211 TRP A N 1
ATOM 1636 C CA . TRP A 1 211 ? -6.481 -8.709 19.495 1.00 88.50 211 TRP A CA 1
ATOM 1637 C C . TRP A 1 211 ? -5.827 -9.254 18.218 1.00 88.50 211 TRP A C 1
ATOM 1639 O O . TRP A 1 211 ? -5.097 -10.240 18.272 1.00 88.50 211 TRP A O 1
ATOM 1649 N N . ILE A 1 212 ? -6.061 -8.595 17.079 1.00 89.31 212 ILE A N 1
ATOM 1650 C CA . ILE A 1 212 ? -5.499 -8.941 15.778 1.00 89.31 212 ILE A CA 1
ATOM 1651 C C . ILE A 1 212 ? -4.736 -7.750 15.199 1.00 89.31 212 ILE A C 1
ATOM 1653 O O . ILE A 1 212 ? -5.158 -6.597 15.300 1.00 89.31 212 ILE A O 1
ATOM 1657 N N . SER A 1 213 ? -3.582 -8.035 14.601 1.00 88.31 213 SER A N 1
ATOM 1658 C CA . SER A 1 213 ? -2.782 -7.064 13.860 1.00 88.31 213 SER A CA 1
ATOM 1659 C C . SER A 1 213 ? -2.318 -7.687 12.549 1.00 88.31 213 SER A C 1
ATOM 1661 O O . SER A 1 213 ? -1.938 -8.856 12.522 1.00 88.31 213 SER A O 1
ATOM 1663 N N . VAL A 1 214 ? -2.346 -6.917 11.465 1.00 85.38 214 VAL A N 1
ATOM 1664 C CA . VAL A 1 214 ? -1.989 -7.361 10.114 1.00 85.38 214 VAL A CA 1
ATOM 1665 C C . VAL A 1 214 ? -0.892 -6.466 9.538 1.00 85.38 214 VAL A C 1
ATOM 1667 O O . VAL A 1 214 ? -0.844 -5.272 9.818 1.00 85.38 214 VAL A O 1
ATOM 1670 N N . ASN A 1 215 ? 0.003 -7.037 8.736 1.00 77.19 215 ASN A N 1
ATOM 1671 C CA . ASN A 1 215 ? 1.129 -6.332 8.106 1.00 77.19 215 ASN A CA 1
ATOM 1672 C C . ASN A 1 215 ? 1.315 -6.708 6.626 1.00 77.19 215 ASN A C 1
ATOM 1674 O O . ASN A 1 215 ? 2.421 -6.615 6.109 1.00 77.19 215 ASN A O 1
ATOM 1678 N N . SER A 1 216 ? 0.270 -7.230 5.981 1.00 62.91 216 SER A N 1
ATOM 1679 C CA . SER A 1 216 ? 0.396 -7.929 4.700 1.00 62.91 216 SER A CA 1
ATOM 1680 C C . SER A 1 216 ? 0.525 -6.999 3.488 1.00 62.91 216 SER A C 1
ATOM 1682 O O . SER A 1 216 ? -0.078 -5.926 3.440 1.00 62.91 216 SER A O 1
ATOM 1684 N N . VAL A 1 217 ? 1.182 -7.534 2.453 1.00 51.28 217 VAL A N 1
ATOM 1685 C CA . VAL A 1 217 ? 1.368 -6.986 1.098 1.00 51.28 217 VAL A CA 1
ATOM 1686 C C . VAL A 1 217 ? 0.024 -6.716 0.402 1.00 51.28 217 VAL A C 1
ATOM 1688 O O . VAL A 1 217 ? -0.076 -5.815 -0.427 1.00 51.28 217 VAL A O 1
ATOM 1691 N N . ASN A 1 218 ? -1.042 -7.407 0.826 1.00 56.06 218 ASN A N 1
ATOM 1692 C CA . ASN A 1 218 ? -2.439 -7.118 0.478 1.00 56.06 218 ASN A CA 1
ATOM 1693 C C . ASN A 1 218 ? -3.205 -6.561 1.690 1.00 56.06 218 ASN A C 1
ATOM 1695 O O . ASN A 1 218 ? -4.295 -7.035 2.017 1.00 56.06 218 ASN A O 1
ATOM 1699 N N . SER A 1 219 ? -2.624 -5.600 2.411 1.00 62.09 219 SER A N 1
ATOM 1700 C CA . SER A 1 219 ? -3.158 -5.089 3.684 1.00 62.09 219 SER A CA 1
ATOM 1701 C C . SER A 1 219 ? -4.644 -4.743 3.605 1.00 62.09 219 SER A C 1
ATOM 1703 O O . SER A 1 219 ? -5.389 -5.119 4.506 1.00 62.09 219 SER A O 1
ATOM 1705 N N . ALA A 1 220 ? -5.109 -4.146 2.502 1.00 66.25 220 ALA A N 1
ATOM 1706 C CA . ALA A 1 220 ? -6.528 -3.857 2.306 1.00 66.25 220 ALA A CA 1
ATOM 1707 C C . ALA A 1 220 ? -7.419 -5.112 2.330 1.00 66.25 220 ALA A C 1
ATOM 1709 O O . ALA A 1 220 ? -8.496 -5.068 2.915 1.00 66.25 220 ALA A O 1
ATOM 1710 N N . ASP A 1 221 ? -6.988 -6.231 1.747 1.00 77.06 221 ASP A N 1
ATOM 1711 C CA . ASP A 1 221 ? -7.778 -7.470 1.742 1.00 77.06 221 ASP A CA 1
ATOM 1712 C C . ASP A 1 221 ? -7.759 -8.140 3.112 1.00 77.06 221 ASP A C 1
ATOM 1714 O O . ASP A 1 221 ? -8.780 -8.645 3.566 1.00 77.06 221 ASP A O 1
ATOM 1718 N N . SER A 1 222 ? -6.624 -8.076 3.815 1.00 83.00 222 SER A N 1
ATOM 1719 C CA . SER A 1 222 ? -6.539 -8.573 5.194 1.00 83.00 222 SER A CA 1
ATOM 1720 C C . SER A 1 222 ? -7.491 -7.804 6.115 1.00 83.00 222 SER A C 1
ATOM 1722 O O . SER A 1 222 ? -8.199 -8.426 6.904 1.00 83.00 222 SER A O 1
ATOM 1724 N N . TYR A 1 223 ? -7.574 -6.475 5.965 1.00 82.94 223 TYR A N 1
ATOM 1725 C CA . TYR A 1 223 ? -8.566 -5.653 6.663 1.00 82.94 223 TYR A CA 1
ATOM 1726 C C . TYR A 1 223 ? -9.998 -6.057 6.332 1.00 82.94 223 TYR A C 1
ATOM 1728 O O . TYR A 1 223 ? -10.785 -6.262 7.252 1.00 82.94 223 TYR A O 1
ATOM 1736 N N . LYS A 1 224 ? -10.332 -6.202 5.042 1.00 83.06 224 LYS A N 1
ATOM 1737 C CA . LYS A 1 224 ? -11.684 -6.599 4.617 1.00 83.06 224 LYS A CA 1
ATOM 1738 C C . LYS A 1 224 ? -12.081 -7.946 5.209 1.00 83.06 224 LYS A C 1
ATOM 1740 O O . LYS A 1 224 ? -13.131 -8.037 5.833 1.00 83.06 224 LYS A O 1
ATOM 1745 N N . ILE A 1 225 ? -11.218 -8.954 5.083 1.00 87.94 225 ILE A N 1
ATOM 1746 C CA . ILE A 1 225 ? -11.477 -10.300 5.603 1.00 87.94 225 ILE A CA 1
ATOM 1747 C C . ILE A 1 225 ? -11.681 -10.254 7.122 1.00 87.94 225 ILE A C 1
ATOM 1749 O O . ILE A 1 225 ? -12.646 -10.822 7.622 1.00 87.94 225 ILE A O 1
ATOM 1753 N N . CYS A 1 226 ? -10.817 -9.556 7.867 1.00 88.12 226 CYS A N 1
ATOM 1754 C CA . CYS A 1 226 ? -10.969 -9.445 9.321 1.00 88.12 226 CYS A CA 1
ATOM 1755 C C . CYS A 1 226 ? -12.277 -8.736 9.705 1.00 88.12 226 CYS A C 1
ATOM 1757 O O . CYS A 1 226 ? -12.995 -9.209 10.589 1.00 88.12 226 CYS A O 1
ATOM 1759 N N . ALA A 1 227 ? -12.616 -7.646 9.012 1.00 85.31 227 ALA A N 1
ATOM 1760 C CA . ALA A 1 227 ? -13.860 -6.923 9.243 1.00 85.31 227 ALA A CA 1
ATOM 1761 C C . ALA A 1 227 ? -15.075 -7.829 8.981 1.00 85.31 227 ALA A C 1
ATOM 1763 O O . ALA A 1 227 ? -15.961 -7.915 9.831 1.00 85.31 227 ALA A O 1
ATOM 1764 N N . GLU A 1 228 ? -15.098 -8.568 7.864 1.00 86.94 228 GLU A N 1
ATOM 1765 C CA . GLU A 1 228 ? -16.166 -9.518 7.500 1.00 86.94 228 GLU A CA 1
ATOM 1766 C C . GLU A 1 228 ? -16.366 -10.638 8.524 1.00 86.94 228 GLU A C 1
ATOM 1768 O O . GLU A 1 228 ? -17.493 -11.098 8.711 1.00 86.94 228 GLU A O 1
ATOM 1773 N N . GLN A 1 229 ? -15.300 -11.050 9.212 1.00 87.25 229 GLN A N 1
ATOM 1774 C CA . GLN A 1 229 ? -15.361 -12.035 10.297 1.00 87.25 229 GLN A CA 1
ATOM 1775 C C . GLN A 1 229 ? -15.758 -11.427 11.654 1.00 87.25 229 GLN A C 1
ATOM 1777 O O . GLN A 1 229 ? -15.856 -12.148 12.645 1.00 87.25 229 GLN A O 1
ATOM 1782 N N . GLY A 1 230 ? -16.000 -10.114 11.724 1.00 81.25 230 GLY A N 1
ATOM 1783 C CA . GLY A 1 230 ? -16.404 -9.436 12.956 1.00 81.25 230 GLY A CA 1
ATOM 1784 C C . GLY A 1 230 ? -15.258 -9.188 13.938 1.00 81.25 230 GLY A C 1
ATOM 1785 O O . GLY A 1 230 ? -15.511 -8.980 15.122 1.00 81.25 230 GLY A O 1
ATOM 1786 N N . CYS A 1 231 ? -14.005 -9.190 13.474 1.00 82.62 231 CYS A N 1
ATOM 1787 C CA . CYS A 1 231 ? -12.836 -8.900 14.313 1.00 82.62 231 CYS A CA 1
ATOM 1788 C C . CYS A 1 231 ? -12.717 -7.415 14.725 1.00 82.62 231 CYS A C 1
ATOM 1790 O O . CYS A 1 231 ? -11.827 -7.086 15.513 1.00 82.62 231 CYS A O 1
ATOM 1792 N N . GLY A 1 232 ? -13.587 -6.557 14.182 1.00 58.69 232 GLY A N 1
ATOM 1793 C CA . GLY A 1 232 ? -13.527 -5.095 14.206 1.00 58.69 232 GLY A CA 1
ATOM 1794 C C . GLY A 1 232 ? -13.783 -4.558 12.810 1.00 58.69 232 GLY A C 1
ATOM 1795 O O . GLY A 1 232 ? -12.863 -4.699 11.977 1.00 58.69 232 GLY A O 1
#

pLDDT: mean 70.37, std 21.93, range [22.27, 93.88]

InterPro domains:
  IPR005119 LysR, substrate-binding [PF03466] (82-232)
  IPR058163 LysR-type transcriptional regulator, proteobacterial-type [PTHR30537] (54-219)

Foldseek 3Di:
DDDDPDWDFDPFFFDDDDDDDDDDDDDDDDDDDDDDDDDDDDDDDDDDDDPDVVVVVVVVVVVVVVVVVVVVVVVVVCVQAPADEAEEEEQQCCCVPPPVVCVVVVCVRHVRYDYHYHFDPDPDPCVVVVHPYYDDPDDDPDPVDDDDDDDDDTDTDTADPVLCVVQNDDPDPVCQQSPEDAWEDDPVDPDTAFRWTQDPNDIDTHDHHAPHYDHDSPVVVVRVVCRNVNRD

Secondary structure (DSSP, 8-state):
-PPP-----------------------------------------------SSHHHHHHHHHHHHHHHHHHHHHHHHHHHS--EEEEEEE-HHHIIIIIGGGHHHHHHH-TTEEEEEE--SS---HHHHT-SEEE-SS----TTS---------------HHHHHHH---SSGGGGGGSB--EEEETTEEEEEPEEEEETTEEEEEPPB-S-EE--TTHHHHHHHHHHTT--

Radius of gyration: 31.05 Å; chains: 1; bounding box: 85×70×62 Å